Protein AF-A0AAE0ZU20-F1 (afdb_monomer_lite)

Structure (mmCIF, N/CA/C/O backbone):
data_AF-A0AAE0ZU20-F1
#
_entry.id   AF-A0AAE0ZU20-F1
#
loop_
_atom_site.group_PDB
_atom_site.id
_atom_site.type_symbol
_atom_site.label_atom_id
_atom_site.label_alt_id
_atom_site.label_comp_id
_atom_site.label_asym_id
_atom_site.label_entity_id
_atom_site.label_seq_id
_atom_site.pdbx_PDB_ins_code
_atom_site.Cartn_x
_atom_site.Cartn_y
_atom_site.Cartn_z
_atom_site.occupancy
_atom_site.B_iso_or_equiv
_atom_site.auth_seq_id
_atom_site.auth_comp_id
_atom_site.auth_asym_id
_atom_site.auth_atom_id
_atom_site.pdbx_PDB_model_num
ATOM 1 N N . MET A 1 1 ? 39.714 16.859 -11.328 1.00 44.75 1 MET A N 1
ATOM 2 C CA . MET A 1 1 ? 38.359 17.384 -11.635 1.00 44.75 1 MET A CA 1
ATOM 3 C C . MET A 1 1 ? 38.359 18.581 -12.587 1.00 44.75 1 MET A C 1
ATOM 5 O O . MET A 1 1 ? 37.629 18.527 -13.567 1.00 44.75 1 MET A O 1
ATOM 9 N N . ARG A 1 2 ? 39.184 19.621 -12.377 1.00 35.66 2 ARG A N 1
ATOM 10 C CA . ARG A 1 2 ? 39.252 20.810 -13.260 1.00 35.66 2 ARG A CA 1
ATOM 11 C C . ARG A 1 2 ? 39.649 20.482 -14.707 1.00 35.66 2 ARG A C 1
ATOM 13 O O . ARG A 1 2 ? 39.040 20.980 -15.641 1.00 35.66 2 ARG A O 1
ATOM 20 N N . THR A 1 3 ? 40.597 19.565 -14.884 1.00 38.78 3 THR A N 1
ATOM 21 C CA . THR A 1 3 ? 41.067 19.105 -16.200 1.00 38.78 3 THR A CA 1
ATOM 22 C C . THR A 1 3 ? 39.989 18.331 -16.958 1.00 38.78 3 THR A C 1
ATOM 24 O O . THR A 1 3 ? 39.837 18.515 -18.159 1.00 38.78 3 THR A O 1
ATOM 27 N N . LEU A 1 4 ? 39.187 17.520 -16.256 1.00 38.81 4 LEU A N 1
ATOM 28 C CA . LEU A 1 4 ? 38.075 16.780 -16.860 1.00 38.81 4 LEU A CA 1
ATOM 29 C C . LEU A 1 4 ? 37.004 17.764 -17.351 1.00 38.81 4 LEU A C 1
ATOM 31 O O . LEU A 1 4 ? 36.619 17.706 -18.505 1.00 38.81 4 LEU A O 1
ATOM 35 N N . TYR A 1 5 ? 36.622 18.731 -16.511 1.00 40.59 5 TYR A N 1
ATOM 36 C CA . TYR A 1 5 ? 35.650 19.780 -16.836 1.00 40.59 5 TYR A CA 1
ATOM 37 C C . TYR A 1 5 ? 36.055 20.646 -18.044 1.00 40.59 5 TYR A C 1
ATOM 39 O O . TYR A 1 5 ? 35.236 20.874 -18.932 1.00 40.59 5 TYR A O 1
ATOM 47 N N . GLU A 1 6 ? 37.317 21.081 -18.121 1.00 49.56 6 GLU A N 1
ATOM 48 C CA . GLU A 1 6 ? 37.831 21.845 -19.270 1.00 49.56 6 GLU A CA 1
ATOM 49 C C . GLU A 1 6 ? 37.851 20.996 -20.553 1.00 49.56 6 GLU A C 1
ATOM 51 O O . GLU A 1 6 ? 37.452 21.466 -21.618 1.00 49.56 6 GLU A O 1
ATOM 56 N N . THR A 1 7 ? 38.202 19.709 -20.448 1.00 52.34 7 THR A N 1
ATOM 57 C CA . THR A 1 7 ? 38.231 18.793 -21.602 1.00 52.34 7 THR A CA 1
ATOM 58 C C . THR A 1 7 ? 36.817 18.534 -22.135 1.00 52.34 7 THR A C 1
ATOM 60 O O . THR A 1 7 ? 36.588 18.594 -23.342 1.00 52.34 7 THR A O 1
ATOM 63 N N . THR A 1 8 ? 35.824 18.351 -21.255 1.00 45.78 8 THR A N 1
ATOM 64 C CA . THR A 1 8 ? 34.419 18.170 -21.660 1.00 45.78 8 THR A CA 1
ATOM 65 C C . THR A 1 8 ? 33.822 19.442 -22.267 1.00 45.78 8 THR A C 1
ATOM 67 O O . THR A 1 8 ? 32.998 19.362 -23.175 1.00 45.78 8 THR A O 1
ATOM 70 N N . LYS A 1 9 ? 34.250 20.626 -21.813 1.00 51.53 9 LYS A N 1
ATOM 71 C CA . LYS A 1 9 ? 33.778 21.925 -22.319 1.00 51.53 9 LYS A CA 1
ATOM 72 C C . LYS A 1 9 ? 34.329 22.256 -23.711 1.00 51.53 9 LYS A C 1
ATOM 74 O O . LYS A 1 9 ? 33.614 22.856 -24.512 1.00 51.53 9 LYS A O 1
ATOM 79 N N . VAL A 1 10 ? 35.560 21.837 -24.013 1.00 57.97 10 VAL A N 1
ATOM 80 C CA . VAL A 1 10 ? 36.166 21.960 -25.351 1.00 57.97 10 VAL A CA 1
ATOM 81 C C . VAL A 1 10 ? 35.547 20.958 -26.334 1.00 57.97 10 VAL A C 1
ATOM 83 O O . VAL A 1 10 ? 35.275 21.321 -27.475 1.00 57.97 10 VAL A O 1
ATOM 86 N N . LEU A 1 11 ? 35.251 19.730 -25.887 1.00 47.28 11 LEU A N 1
ATOM 87 C CA . LEU A 1 11 ? 34.682 18.672 -26.735 1.00 47.28 11 LEU A CA 1
ATOM 88 C C . LEU A 1 11 ? 33.175 18.824 -27.015 1.00 47.28 11 LEU A C 1
ATOM 90 O O . LEU A 1 11 ? 32.710 18.395 -28.067 1.00 47.28 11 LEU A O 1
ATOM 94 N N . ALA A 1 12 ? 32.399 19.424 -26.105 1.00 50.72 12 ALA A N 1
ATOM 95 C CA . ALA A 1 12 ? 30.936 19.489 -26.227 1.00 50.72 12 ALA A CA 1
ATOM 96 C C . ALA A 1 12 ? 30.404 20.664 -27.075 1.00 50.72 12 ALA A C 1
ATOM 98 O O . ALA A 1 12 ? 29.211 20.702 -27.382 1.00 50.72 12 ALA A O 1
ATOM 99 N N . GLY A 1 13 ? 31.254 21.629 -27.447 1.00 53.50 13 GLY A N 1
ATOM 100 C CA . GLY A 1 13 ? 30.816 22.875 -28.083 1.00 53.50 13 GLY A CA 1
ATOM 101 C C . GLY A 1 13 ? 29.881 23.716 -27.193 1.00 53.50 13 GLY A C 1
ATOM 102 O O . GLY A 1 13 ? 29.425 23.298 -26.128 1.00 53.50 13 GLY A O 1
ATOM 103 N N . LYS A 1 14 ? 29.580 24.957 -27.601 1.00 44.19 14 LYS A N 1
ATOM 104 C CA . LYS A 1 14 ? 28.628 25.803 -26.856 1.00 44.19 14 LYS A CA 1
ATOM 105 C C . LYS A 1 14 ? 27.222 25.190 -26.941 1.00 44.19 14 LYS A C 1
ATOM 107 O O . LYS A 1 14 ? 26.632 25.175 -28.020 1.00 44.19 14 LYS A O 1
ATOM 112 N N . ARG A 1 15 ? 26.661 24.746 -25.806 1.00 49.38 15 ARG A N 1
ATOM 113 C CA . ARG A 1 15 ? 25.230 24.412 -25.678 1.00 49.38 15 ARG A CA 1
ATOM 114 C C . ARG A 1 15 ? 24.399 25.607 -26.155 1.00 49.38 15 ARG A C 1
ATOM 116 O O . ARG A 1 15 ? 24.386 26.648 -25.503 1.00 49.38 15 ARG A O 1
ATOM 123 N N . LYS A 1 16 ? 23.687 25.453 -27.271 1.00 48.03 16 LYS A N 1
ATOM 124 C CA . LYS A 1 16 ? 22.539 26.306 -27.582 1.00 48.03 16 LYS A CA 1
ATOM 125 C C . LYS A 1 16 ? 21.344 25.747 -26.819 1.00 48.03 16 LYS A C 1
ATOM 127 O O . LYS A 1 16 ? 20.866 24.666 -27.156 1.00 48.03 16 LYS A O 1
ATOM 132 N N . ASN A 1 17 ? 20.866 26.479 -25.814 1.00 43.81 17 ASN A N 1
ATOM 133 C CA . ASN A 1 17 ? 19.494 26.305 -25.348 1.00 43.81 17 ASN A CA 1
ATOM 134 C C . ASN A 1 17 ? 18.595 26.601 -26.547 1.00 43.81 17 ASN A C 1
ATOM 136 O O . ASN A 1 17 ? 18.507 27.737 -27.001 1.00 43.81 17 ASN A O 1
ATOM 140 N N . THR A 1 18 ? 18.004 25.559 -27.116 1.00 42.53 18 THR A N 1
ATOM 141 C CA . THR A 1 18 ? 16.907 25.711 -28.065 1.00 42.53 18 THR A CA 1
ATOM 142 C C . THR A 1 18 ? 15.658 25.292 -27.320 1.00 42.53 18 THR A C 1
ATOM 144 O O . THR A 1 18 ? 15.212 24.154 -27.414 1.00 42.53 18 THR A O 1
ATOM 147 N N . GLU A 1 19 ? 15.114 26.219 -26.531 1.00 46.75 19 GLU A N 1
ATOM 148 C CA . GLU A 1 19 ? 13.679 26.198 -26.275 1.00 46.75 19 GLU A CA 1
ATOM 149 C C . GLU A 1 19 ? 13.025 26.275 -27.656 1.00 46.75 19 GLU A C 1
ATOM 151 O O . GLU A 1 19 ? 13.143 27.287 -28.349 1.00 46.75 19 GLU A O 1
ATOM 156 N N . MET A 1 20 ? 12.464 25.162 -28.138 1.00 57.53 20 MET A N 1
ATOM 157 C CA . MET A 1 20 ? 11.679 25.220 -29.364 1.00 57.53 20 MET A CA 1
ATOM 158 C C . MET A 1 20 ? 10.421 26.004 -29.025 1.00 57.53 20 MET A C 1
ATOM 160 O O . MET A 1 20 ? 9.662 25.564 -28.159 1.00 57.53 20 MET A O 1
ATOM 164 N N . PRO A 1 21 ? 10.195 27.153 -29.661 1.00 69.00 21 PRO A N 1
ATOM 165 C CA . PRO A 1 21 ? 9.108 27.992 -29.233 1.00 69.00 21 PRO A CA 1
ATOM 166 C C . PRO A 1 21 ? 7.790 27.386 -29.739 1.00 69.00 21 PRO A C 1
ATOM 168 O O . PRO A 1 21 ? 7.736 26.796 -30.823 1.00 69.00 21 PRO A O 1
ATOM 171 N N . VAL A 1 22 ? 6.752 27.449 -28.903 1.00 72.38 22 VAL A N 1
ATOM 172 C CA . VAL A 1 22 ? 5.428 26.872 -29.185 1.00 72.38 22 VAL A CA 1
ATOM 173 C C . VAL A 1 22 ? 4.866 27.529 -30.442 1.00 72.38 22 VAL A C 1
ATOM 175 O O . VAL A 1 22 ? 5.010 28.737 -30.606 1.00 72.38 22 VAL A O 1
ATOM 178 N N . LYS A 1 23 ? 4.261 26.748 -31.341 1.00 82.06 23 LYS A N 1
ATOM 179 C CA . LYS A 1 23 ? 3.757 27.242 -32.627 1.00 82.06 23 LYS A CA 1
ATOM 180 C C . LYS A 1 23 ? 2.243 27.128 -32.747 1.00 82.06 23 LYS A C 1
ATOM 182 O O . LYS A 1 23 ? 1.652 26.180 -32.221 1.00 82.06 23 LYS A O 1
ATOM 187 N N . ASP A 1 24 ? 1.639 28.066 -33.465 1.00 79.38 24 ASP A N 1
ATOM 188 C CA . ASP A 1 24 ? 0.235 27.991 -33.873 1.00 79.38 24 ASP A CA 1
ATOM 189 C C . ASP A 1 24 ? 0.008 26.865 -34.904 1.00 79.38 24 ASP A C 1
ATOM 191 O O . ASP A 1 24 ? 0.903 26.055 -35.183 1.00 79.38 24 ASP A O 1
ATOM 195 N N . ALA A 1 25 ? -1.225 26.715 -35.387 1.00 77.50 25 ALA A N 1
ATOM 196 C CA . ALA A 1 25 ? -1.562 25.671 -36.354 1.00 77.50 25 ALA A CA 1
ATOM 197 C C . ALA A 1 25 ? -0.893 25.908 -37.725 1.00 77.50 25 ALA A C 1
ATOM 199 O O . ALA A 1 25 ? -0.619 24.951 -38.449 1.00 77.50 25 ALA A O 1
ATOM 200 N N . GLU A 1 26 ? -0.551 27.158 -38.024 1.00 81.44 26 GLU A N 1
ATOM 201 C CA . GLU A 1 26 ? 0.063 27.649 -39.256 1.00 81.44 26 GLU A CA 1
ATOM 202 C C . GLU A 1 26 ? 1.604 27.625 -39.201 1.00 81.44 26 GLU A C 1
ATOM 204 O O . GLU A 1 26 ? 2.279 27.778 -40.219 1.00 81.44 26 GLU A O 1
ATOM 209 N N . GLY A 1 27 ? 2.182 27.367 -38.024 1.00 78.25 27 GLY A N 1
ATOM 210 C CA . GLY A 1 27 ? 3.616 27.202 -37.811 1.00 78.25 27 GLY A CA 1
ATOM 211 C C . GLY A 1 27 ? 4.367 28.466 -37.376 1.00 78.25 27 GLY A C 1
ATOM 212 O O . GLY A 1 27 ? 5.608 28.421 -37.314 1.00 78.25 27 GLY A O 1
ATOM 213 N N . ASN A 1 28 ? 3.660 29.548 -37.043 1.00 83.56 28 ASN A N 1
ATOM 214 C CA . ASN A 1 28 ? 4.224 30.766 -36.465 1.00 83.56 28 ASN A CA 1
ATOM 215 C C . ASN A 1 28 ? 4.445 30.606 -34.966 1.00 83.56 28 ASN A C 1
ATOM 217 O O . ASN A 1 28 ? 3.758 29.855 -34.283 1.00 83.56 28 ASN A O 1
ATOM 221 N N . THR A 1 29 ? 5.428 31.328 -34.445 1.00 84.25 29 THR A N 1
ATOM 222 C CA . THR A 1 29 ? 5.819 31.236 -33.042 1.00 84.25 29 THR A CA 1
ATOM 223 C C . THR A 1 29 ? 4.879 32.022 -32.124 1.00 84.25 29 THR A C 1
ATOM 225 O O . THR A 1 29 ? 4.668 33.216 -32.320 1.00 84.25 29 THR A O 1
ATOM 228 N N . ILE A 1 30 ? 4.398 31.370 -31.066 1.00 80.31 30 ILE A N 1
ATOM 229 C CA . ILE A 1 30 ? 3.561 31.935 -30.009 1.00 80.31 30 ILE A CA 1
ATOM 230 C C . ILE A 1 30 ? 4.427 32.290 -28.799 1.00 80.31 30 ILE A C 1
ATOM 232 O O . ILE A 1 30 ? 4.991 31.419 -28.132 1.00 80.31 30 ILE A O 1
ATOM 236 N N . PHE A 1 31 ? 4.482 33.580 -28.478 1.00 76.88 31 PHE A N 1
ATOM 237 C CA . PHE A 1 31 ? 5.283 34.103 -27.366 1.00 76.88 31 PHE A CA 1
ATOM 238 C C . PHE A 1 31 ? 4.481 34.314 -26.070 1.00 76.88 31 PHE A C 1
ATOM 240 O O . PHE A 1 31 ? 5.075 34.373 -24.999 1.00 76.88 31 PHE A O 1
ATOM 247 N N . SER A 1 32 ? 3.148 34.414 -26.147 1.00 80.81 32 SER A N 1
ATOM 248 C CA . SER A 1 32 ? 2.279 34.625 -24.977 1.00 80.81 32 SER A CA 1
ATOM 249 C C . SER A 1 32 ? 1.855 33.302 -24.341 1.00 80.81 32 SER A C 1
ATOM 251 O O . SER A 1 32 ? 1.347 32.420 -25.030 1.00 80.81 32 SER A O 1
ATOM 253 N N . GLN A 1 33 ? 1.999 33.191 -23.020 1.00 69.69 33 GLN A N 1
ATOM 254 C CA . GLN A 1 33 ? 1.619 32.005 -22.247 1.00 69.69 33 GLN A CA 1
ATOM 255 C C . GLN A 1 33 ? 0.113 31.696 -22.336 1.00 69.69 33 GLN A C 1
ATOM 257 O O . GLN A 1 33 ? -0.278 30.531 -22.375 1.00 69.69 33 GLN A O 1
ATOM 262 N N . GLU A 1 34 ? -0.727 32.727 -22.437 1.00 76.06 34 GLU A N 1
ATOM 263 C CA . GLU A 1 34 ? -2.177 32.588 -22.607 1.00 76.06 34 GLU A CA 1
ATOM 264 C C . GLU A 1 34 ? -2.516 31.961 -23.968 1.00 76.06 34 GLU A C 1
ATOM 266 O O . GLU A 1 34 ? -3.247 30.977 -24.041 1.00 76.06 34 GLU A O 1
ATOM 271 N N . LEU A 1 35 ? -1.880 32.440 -25.042 1.00 74.75 35 LEU A N 1
ATOM 272 C CA . LEU A 1 35 ? -2.045 31.877 -26.386 1.00 74.75 35 LEU A CA 1
ATOM 273 C C . LEU A 1 35 ? -1.449 30.468 -26.509 1.00 74.75 35 LEU A C 1
ATOM 275 O O . LEU A 1 35 ? -1.977 29.644 -27.251 1.00 74.75 35 LEU A O 1
ATOM 279 N N . GLN A 1 36 ? -0.376 30.160 -25.774 1.00 74.62 36 GLN A N 1
ATOM 280 C CA . GLN A 1 36 ? 0.166 28.799 -25.704 1.00 74.62 36 GLN A CA 1
ATOM 281 C C . GLN A 1 36 ? -0.822 27.837 -25.036 1.00 74.62 36 GLN A C 1
ATOM 283 O O . GLN A 1 36 ? -0.980 26.709 -25.500 1.00 74.62 36 GLN A O 1
ATOM 288 N N . MET A 1 37 ? -1.519 28.283 -23.987 1.00 67.81 37 MET A N 1
ATOM 289 C CA . MET A 1 37 ? -2.550 27.487 -23.322 1.00 67.81 37 MET A CA 1
ATOM 290 C C . MET A 1 37 ? -3.750 27.250 -24.243 1.00 67.81 37 MET A C 1
ATOM 292 O O . MET A 1 37 ? -4.180 26.109 -24.403 1.00 67.81 37 MET A O 1
ATOM 296 N N . THR A 1 38 ? -4.230 28.295 -24.922 1.00 78.50 38 THR A N 1
ATOM 297 C CA . THR A 1 38 ? -5.298 28.180 -25.927 1.00 78.50 38 THR A CA 1
ATOM 298 C C . THR A 1 38 ? -4.905 27.217 -27.045 1.00 78.50 38 THR A C 1
ATOM 300 O O . THR A 1 38 ? -5.663 26.306 -27.376 1.00 78.50 38 THR A O 1
ATOM 303 N N . ARG A 1 39 ? -3.669 27.316 -27.547 1.00 84.19 39 ARG A N 1
ATOM 304 C CA . ARG A 1 39 ? -3.140 26.407 -28.567 1.00 84.19 39 ARG A CA 1
ATOM 305 C C . ARG A 1 39 ? -3.095 24.950 -28.100 1.00 84.19 39 ARG A C 1
ATOM 307 O O . ARG A 1 39 ? -3.361 24.048 -28.900 1.00 84.19 39 ARG A O 1
ATOM 314 N N . CYS A 1 40 ? -2.749 24.712 -26.834 1.00 69.62 40 CYS A N 1
ATOM 315 C CA . CYS A 1 40 ? -2.796 23.384 -26.226 1.00 69.62 40 CYS A CA 1
ATOM 316 C C . CYS A 1 40 ? -4.228 22.842 -26.208 1.00 69.62 40 CYS A C 1
ATOM 318 O O . CYS A 1 40 ? -4.446 21.721 -26.664 1.00 69.62 40 CYS A O 1
ATOM 320 N N . VAL A 1 41 ? -5.201 23.637 -25.754 1.00 76.69 41 VAL A N 1
ATOM 321 C CA . VAL A 1 41 ? -6.620 23.244 -25.730 1.00 76.69 41 VAL A CA 1
ATOM 322 C C . VAL A 1 41 ? -7.110 22.889 -27.136 1.00 76.69 41 VAL A C 1
ATOM 324 O O . VAL A 1 41 ? -7.630 21.795 -27.337 1.00 76.69 41 VAL A O 1
ATOM 327 N N . GLU A 1 42 ? -6.848 23.734 -28.134 1.00 81.88 42 GLU A N 1
ATOM 328 C CA . GLU A 1 42 ? -7.202 23.472 -29.537 1.00 81.88 42 GLU A CA 1
ATOM 329 C C . GLU A 1 42 ? -6.542 22.200 -30.092 1.00 81.88 42 GLU A C 1
ATOM 331 O O . GLU A 1 42 ? -7.166 21.423 -30.819 1.00 81.88 42 GLU A O 1
ATOM 336 N N . HIS A 1 43 ? -5.269 21.958 -29.754 1.00 77.06 43 HIS A N 1
ATOM 337 C CA . HIS A 1 43 ? -4.559 20.750 -30.174 1.00 77.06 43 HIS A CA 1
ATOM 338 C C . HIS A 1 43 ? -5.205 19.487 -29.600 1.00 77.06 43 HIS A C 1
ATOM 340 O O . HIS A 1 43 ? -5.411 18.513 -30.328 1.00 77.06 43 HIS A O 1
ATOM 346 N N . PHE A 1 44 ? -5.544 19.508 -28.310 1.00 69.31 44 PHE A N 1
ATOM 347 C CA . PHE A 1 44 ? -6.199 18.388 -27.645 1.00 69.31 44 PHE A CA 1
ATOM 348 C C . PHE A 1 44 ? -7.626 18.181 -28.146 1.00 69.31 44 PHE A C 1
ATOM 350 O O . PHE A 1 44 ? -7.998 17.045 -28.430 1.00 69.31 44 PHE A O 1
ATOM 357 N N . GLU A 1 45 ? -8.404 19.242 -28.353 1.00 73.50 45 GLU A N 1
ATOM 358 C CA . GLU A 1 45 ? -9.734 19.110 -28.949 1.00 73.50 45 GLU A CA 1
ATOM 359 C C . GLU A 1 45 ? -9.675 18.509 -30.358 1.00 73.50 45 GLU A C 1
ATOM 361 O O . GLU A 1 45 ? -10.468 17.628 -30.681 1.00 73.50 45 GLU A O 1
ATOM 366 N N . SER A 1 46 ? -8.709 18.922 -31.183 1.00 76.94 46 SER A N 1
ATOM 367 C CA . SER A 1 46 ? -8.487 18.348 -32.515 1.00 76.94 46 SER A CA 1
ATOM 368 C C . SER A 1 46 ? -8.105 16.866 -32.462 1.00 76.94 46 SER A C 1
ATOM 370 O O . SER A 1 46 ? -8.524 16.094 -33.323 1.00 76.94 46 SER A O 1
ATOM 372 N N . LEU A 1 47 ? -7.326 16.448 -31.461 1.00 70.19 47 LEU A N 1
ATOM 373 C CA . LEU A 1 47 ? -6.965 15.045 -31.249 1.00 70.19 47 LEU A CA 1
ATOM 374 C C . LEU A 1 47 ? -8.165 14.198 -30.819 1.00 70.19 47 LEU A C 1
ATOM 376 O O . LEU A 1 47 ? -8.330 13.085 -31.314 1.00 70.19 47 LEU A O 1
ATOM 380 N N . LEU A 1 48 ? -8.987 14.731 -29.916 1.00 61.41 48 LEU A N 1
ATOM 381 C CA . LEU A 1 48 ? -10.121 14.026 -29.320 1.00 61.41 48 LEU A CA 1
ATOM 382 C C . LEU A 1 48 ? -11.355 13.994 -30.233 1.00 61.41 48 LEU A C 1
ATOM 384 O O . LEU A 1 48 ? -12.153 13.069 -30.134 1.00 61.41 48 LEU A O 1
ATOM 388 N N . LYS A 1 49 ? -11.500 14.960 -31.149 1.00 72.56 49 LYS A N 1
ATOM 389 C CA . LYS A 1 49 ? -12.611 15.046 -32.118 1.00 72.56 49 LYS A CA 1
ATOM 390 C C . LYS A 1 49 ? -12.293 14.402 -33.477 1.00 72.56 49 LYS A C 1
ATOM 392 O O . LYS A 1 49 ? -12.987 14.673 -34.457 1.00 72.56 49 LYS A O 1
ATOM 397 N N . ARG A 1 50 ? -11.242 13.579 -33.586 1.00 70.25 50 ARG A N 1
ATOM 398 C CA . ARG A 1 50 ? -10.927 12.900 -34.854 1.00 70.25 50 ARG A CA 1
ATOM 399 C C . ARG A 1 50 ? -12.055 11.938 -35.236 1.00 70.25 50 ARG A C 1
ATOM 401 O O . ARG A 1 50 ? -12.497 11.175 -34.377 1.00 70.25 50 ARG A O 1
ATOM 408 N N . PRO A 1 51 ? -12.500 11.935 -36.505 1.00 73.38 51 PRO A N 1
ATOM 409 C CA . PRO A 1 51 ? -13.446 10.933 -36.961 1.00 73.38 51 PRO A CA 1
ATOM 410 C C . PRO A 1 51 ? -12.818 9.537 -36.823 1.00 73.38 51 PRO A C 1
ATOM 412 O O . PRO A 1 51 ? -11.592 9.403 -36.936 1.00 73.38 51 PRO A O 1
ATOM 415 N N . PRO A 1 52 ? -13.633 8.500 -36.569 1.00 66.25 52 PRO A N 1
ATOM 416 C CA . PRO A 1 52 ? -13.142 7.133 -36.521 1.00 66.25 52 PRO A CA 1
ATOM 417 C C . PRO A 1 52 ? -12.422 6.785 -37.836 1.00 66.25 52 PRO A C 1
ATOM 419 O O . PRO A 1 52 ? -12.833 7.256 -38.902 1.00 66.25 52 PRO A O 1
ATOM 422 N N . PRO A 1 53 ? -11.326 6.008 -37.780 1.00 69.50 53 PRO A N 1
ATOM 423 C CA . PRO A 1 53 ? -10.592 5.619 -38.977 1.00 69.50 53 PRO A CA 1
ATOM 424 C C . PRO A 1 53 ? -11.518 4.884 -39.955 1.00 69.50 53 PRO A C 1
ATOM 426 O O . PRO A 1 53 ? -12.311 4.038 -39.549 1.00 69.50 53 PRO A O 1
ATOM 429 N N . ILE A 1 54 ? -11.416 5.240 -41.241 1.00 81.06 54 ILE A N 1
ATOM 430 C CA . ILE A 1 54 ? -12.266 4.717 -42.327 1.00 81.06 54 ILE A CA 1
ATOM 431 C C . ILE A 1 54 ? -12.092 3.200 -42.474 1.00 81.06 54 ILE A C 1
ATOM 433 O O . ILE A 1 54 ? -13.043 2.491 -42.789 1.00 81.06 54 ILE A O 1
ATOM 437 N N . GLU A 1 55 ? -10.886 2.708 -42.197 1.00 77.31 55 GLU A N 1
ATOM 438 C CA . GLU A 1 55 ? -10.568 1.287 -42.175 1.00 77.31 55 GLU A CA 1
ATOM 439 C C . GLU A 1 55 ? -10.325 0.846 -40.727 1.00 77.31 55 GLU A C 1
ATOM 441 O O . GLU A 1 55 ? -9.460 1.416 -40.046 1.00 77.31 55 GLU A O 1
ATOM 446 N N . PRO A 1 56 ? -11.084 -0.142 -40.220 1.00 62.31 56 PRO A N 1
ATOM 447 C CA . PRO A 1 56 ? -10.827 -0.694 -38.904 1.00 62.31 56 PRO A CA 1
ATOM 448 C C . PRO A 1 56 ? -9.445 -1.366 -38.887 1.00 62.31 56 PRO A C 1
ATOM 450 O O . PRO A 1 56 ? -9.039 -1.975 -39.878 1.00 62.31 56 PRO A O 1
ATOM 453 N N . PRO A 1 57 ? -8.703 -1.274 -37.773 1.00 62.62 57 PRO A N 1
ATOM 454 C CA . PRO A 1 57 ? -7.414 -1.939 -37.664 1.00 62.62 57 PRO A CA 1
ATOM 455 C C . PRO A 1 57 ? -7.581 -3.458 -37.795 1.00 62.62 57 PRO A C 1
ATOM 457 O O . PRO A 1 57 ? -8.437 -4.052 -37.139 1.00 62.62 57 PRO A O 1
ATOM 460 N N . GLU A 1 58 ? -6.717 -4.095 -38.589 1.00 71.62 58 GLU A N 1
ATOM 461 C CA . GLU A 1 58 ? -6.577 -5.555 -38.609 1.00 71.62 58 GLU A CA 1
ATOM 462 C C . GLU A 1 58 ? -5.934 -6.028 -37.297 1.00 71.62 58 GLU A C 1
ATOM 464 O O . GLU A 1 58 ? -4.717 -6.200 -37.175 1.00 71.62 58 GLU A O 1
ATOM 469 N N . ILE A 1 59 ? -6.767 -6.203 -36.274 1.00 62.22 59 ILE A N 1
ATOM 470 C CA . ILE A 1 59 ? -6.373 -6.804 -35.004 1.00 62.22 59 ILE A CA 1
ATOM 471 C C . ILE A 1 59 ? -6.427 -8.318 -35.191 1.00 62.22 59 ILE A C 1
ATOM 473 O O . ILE A 1 59 ? -7.498 -8.922 -35.210 1.00 62.22 59 ILE A O 1
ATOM 477 N N . LEU A 1 60 ? -5.258 -8.936 -35.347 1.00 64.25 60 LEU A N 1
ATOM 478 C CA . LEU A 1 60 ? -5.153 -10.390 -35.320 1.00 64.25 60 LEU A CA 1
ATOM 479 C C . LEU A 1 60 ? -5.505 -10.897 -33.910 1.00 64.25 60 LEU A C 1
ATOM 481 O O . LEU A 1 60 ? -5.060 -10.286 -32.932 1.00 64.25 60 LEU A O 1
ATOM 485 N N . PRO A 1 61 ? -6.250 -12.009 -33.783 1.00 56.81 61 PRO A N 1
ATOM 486 C CA . PRO A 1 61 ? -6.519 -12.617 -32.487 1.00 56.81 61 PRO A CA 1
ATOM 487 C C . PRO A 1 61 ? -5.204 -12.934 -31.769 1.00 56.81 61 PRO A C 1
ATOM 489 O O . PRO A 1 61 ? -4.196 -13.292 -32.395 1.00 56.81 61 PRO A O 1
ATOM 492 N N . ALA A 1 62 ? -5.204 -12.755 -30.447 1.00 51.97 62 ALA A N 1
ATOM 493 C CA . ALA A 1 62 ? -4.063 -13.096 -29.614 1.00 51.97 62 ALA A CA 1
ATOM 494 C C . ALA A 1 62 ? -3.665 -14.555 -29.888 1.00 51.97 62 ALA A C 1
ATOM 496 O O . ALA A 1 62 ? -4.512 -15.440 -29.954 1.00 51.97 62 ALA A O 1
ATOM 497 N N . ARG A 1 63 ? -2.368 -14.804 -30.112 1.00 67.38 63 ARG A N 1
ATOM 498 C CA . ARG A 1 63 ? -1.878 -16.152 -30.462 1.00 67.38 63 ARG A CA 1
ATOM 499 C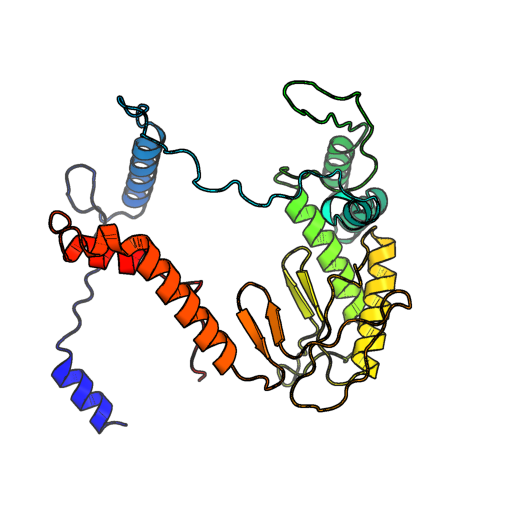 C . ARG A 1 63 ? -2.115 -17.172 -29.351 1.00 67.38 63 ARG A C 1
ATOM 501 O O . ARG A 1 63 ? -2.221 -18.351 -29.654 1.00 67.38 63 ARG A O 1
ATOM 508 N N . ASN A 1 64 ? -2.174 -16.691 -28.115 1.00 63.91 64 ASN A N 1
ATOM 509 C CA . ASN A 1 64 ? -2.516 -17.441 -26.923 1.00 63.91 64 ASN A CA 1
ATOM 510 C C . ASN A 1 64 ? -3.521 -16.594 -26.144 1.00 63.91 64 ASN A C 1
ATOM 512 O O . ASN A 1 64 ? -3.348 -15.369 -26.077 1.00 63.91 64 ASN A O 1
ATOM 516 N N . ASP A 1 65 ? -4.506 -17.236 -25.530 1.00 55.41 65 ASP A N 1
ATOM 517 C CA . ASP A 1 65 ? -5.301 -16.587 -24.499 1.00 55.41 65 ASP A CA 1
ATOM 518 C C . ASP A 1 65 ? -4.374 -16.163 -23.356 1.00 55.41 65 ASP A C 1
ATOM 520 O O . ASP A 1 65 ? -3.402 -16.849 -23.018 1.00 55.41 65 ASP A O 1
ATOM 524 N N . LEU A 1 66 ? -4.627 -14.977 -22.805 1.00 49.06 66 LEU A N 1
ATOM 525 C CA . LEU A 1 66 ? -4.002 -14.605 -21.545 1.00 49.06 66 LEU A CA 1
ATOM 526 C C . LEU A 1 66 ? -4.489 -15.620 -20.510 1.00 49.06 66 LEU A C 1
ATOM 528 O O . LEU A 1 66 ? -5.690 -15.870 -20.433 1.00 49.06 66 LEU A O 1
ATOM 532 N N . ASP A 1 67 ? -3.560 -16.196 -19.749 1.00 52.44 67 ASP A N 1
ATOM 533 C CA . ASP A 1 67 ? -3.862 -17.090 -18.629 1.00 52.44 67 ASP A CA 1
ATOM 534 C C . ASP A 1 67 ? -4.483 -16.264 -17.495 1.00 52.44 67 ASP A C 1
ATOM 536 O O . ASP A 1 67 ? -3.829 -15.841 -16.542 1.00 52.44 67 ASP A O 1
ATOM 540 N N . ILE A 1 68 ? -5.736 -15.880 -17.713 1.00 45.59 68 ILE A N 1
ATOM 541 C CA . ILE A 1 68 ? -6.562 -15.140 -16.781 1.00 45.59 68 ILE A CA 1
ATOM 542 C C . ILE A 1 68 ? -7.341 -16.204 -16.035 1.00 45.59 68 ILE A C 1
ATOM 544 O O . ILE A 1 68 ? -8.140 -16.927 -16.631 1.00 45.59 68 ILE A O 1
ATOM 548 N N . ASN A 1 69 ? -7.104 -16.290 -14.730 1.00 54.88 69 ASN A N 1
ATOM 549 C CA . ASN A 1 69 ? -7.935 -17.112 -13.875 1.00 54.88 69 ASN A CA 1
ATOM 550 C C . ASN A 1 69 ? -9.372 -16.565 -13.921 1.00 54.88 69 ASN A C 1
ATOM 552 O O . ASN A 1 69 ? -9.661 -15.505 -13.369 1.00 54.88 69 ASN A O 1
ATOM 556 N N . CYS A 1 70 ? -10.241 -17.277 -14.635 1.00 55.84 70 CYS A N 1
ATOM 557 C CA . CYS A 1 70 ? -11.667 -16.984 -14.744 1.00 55.84 70 CYS A CA 1
ATOM 558 C C . CYS A 1 70 ? -12.496 -17.797 -13.739 1.00 55.84 70 CYS A C 1
ATOM 560 O O . CYS A 1 70 ? -13.727 -17.764 -13.808 1.00 55.84 70 CYS A O 1
ATOM 562 N N . GLU A 1 71 ? -11.856 -18.551 -12.837 1.00 66.88 71 GLU A N 1
ATOM 563 C CA . GLU A 1 71 ? -12.568 -19.199 -11.742 1.00 66.88 71 GLU A CA 1
ATOM 564 C C . GLU A 1 71 ? -13.192 -18.142 -10.819 1.00 66.88 71 GLU A C 1
ATOM 566 O O . GLU A 1 71 ? -12.655 -17.037 -10.673 1.00 66.88 71 GLU A O 1
ATOM 571 N N . PRO A 1 72 ? -14.346 -18.445 -10.197 1.00 63.19 72 PRO A N 1
ATOM 572 C CA . PRO A 1 72 ? -14.937 -17.559 -9.209 1.00 63.19 72 PRO A CA 1
ATOM 573 C C . PRO A 1 72 ? -13.919 -17.227 -8.110 1.00 63.19 72 PRO A C 1
ATOM 575 O O . PRO A 1 72 ? -13.278 -18.148 -7.595 1.00 63.19 72 PRO A O 1
ATOM 578 N N . PRO A 1 73 ? -13.788 -15.948 -7.717 1.00 66.31 73 PRO A N 1
ATOM 579 C CA . PRO A 1 73 ? -12.877 -15.576 -6.651 1.00 66.31 73 PRO A CA 1
ATOM 580 C C . PRO A 1 73 ? -13.259 -16.307 -5.365 1.00 66.31 73 PRO A C 1
ATOM 582 O O . PRO A 1 73 ? -14.436 -16.431 -5.008 1.00 66.31 73 PRO A O 1
ATOM 585 N N . THR A 1 74 ? -12.248 -16.795 -4.665 1.00 75.56 74 THR A N 1
ATOM 586 C CA . THR A 1 74 ? -12.411 -17.429 -3.360 1.00 75.56 74 THR A CA 1
ATOM 587 C C . THR A 1 74 ? -12.922 -16.413 -2.334 1.00 75.56 74 THR A C 1
ATOM 589 O O . THR A 1 74 ? -12.702 -15.206 -2.454 1.00 75.56 74 THR A O 1
ATOM 592 N N . LEU A 1 75 ? -13.584 -16.889 -1.273 1.00 71.56 75 LEU A N 1
ATOM 593 C CA . LEU A 1 75 ? -13.996 -16.016 -0.163 1.00 71.56 75 LEU A CA 1
ATOM 594 C C . LEU A 1 75 ? -12.800 -15.267 0.442 1.00 71.56 75 LEU A C 1
ATOM 596 O O . LEU A 1 75 ? -12.930 -14.100 0.792 1.00 71.56 75 LEU A O 1
ATOM 600 N N . GLU A 1 76 ? -11.632 -15.907 0.504 1.00 67.75 76 GLU A N 1
ATOM 601 C CA . GLU A 1 76 ? -10.400 -15.283 0.988 1.00 67.75 76 GLU A CA 1
ATOM 602 C C . GLU A 1 76 ? -9.940 -14.139 0.068 1.00 67.75 76 GLU A C 1
ATOM 604 O O . GLU A 1 76 ? -9.509 -13.099 0.557 1.00 67.75 76 GLU A O 1
ATOM 609 N N . GLU A 1 77 ? -10.080 -14.259 -1.253 1.00 66.38 77 GLU A N 1
ATOM 610 C CA . GLU A 1 77 ? -9.757 -13.164 -2.181 1.00 66.38 77 GLU A CA 1
ATOM 611 C C . GLU A 1 77 ? -10.697 -11.968 -2.022 1.00 66.38 77 GLU A C 1
ATOM 613 O O . GLU A 1 77 ? -10.236 -10.827 -2.052 1.00 66.38 77 GLU A O 1
ATOM 618 N N . ILE A 1 78 ? -11.989 -12.219 -1.798 1.00 67.62 78 ILE A N 1
ATOM 619 C CA . ILE A 1 78 ? -12.987 -11.163 -1.581 1.00 67.62 78 ILE A CA 1
ATOM 620 C C . ILE A 1 78 ? -12.772 -10.483 -0.222 1.00 67.62 78 ILE A C 1
ATOM 622 O O . ILE A 1 78 ? -12.808 -9.259 -0.135 1.00 67.62 78 ILE A O 1
ATOM 626 N N . GLU A 1 79 ? -12.508 -11.250 0.839 1.00 65.69 79 GLU A N 1
ATOM 627 C CA . GLU A 1 79 ? -12.248 -10.703 2.179 1.00 65.69 79 GLU A CA 1
ATOM 628 C C . GLU A 1 79 ? -10.989 -9.828 2.240 1.00 65.69 79 GLU A C 1
ATOM 630 O O . GLU A 1 79 ? -10.888 -8.957 3.104 1.00 65.69 79 GLU A O 1
ATOM 635 N N . ASN A 1 80 ? -10.042 -10.047 1.328 1.00 70.12 80 ASN A N 1
ATOM 636 C CA . ASN A 1 80 ? -8.789 -9.302 1.250 1.00 70.12 80 ASN A CA 1
ATOM 637 C C . ASN A 1 80 ? -8.810 -8.179 0.194 1.00 70.12 80 ASN A C 1
ATOM 639 O O . ASN A 1 80 ? -7.776 -7.560 -0.059 1.00 70.12 80 ASN A O 1
ATOM 643 N N . ALA A 1 81 ? -9.959 -7.898 -0.429 1.00 80.88 81 ALA A N 1
ATOM 644 C CA . ALA A 1 81 ? -10.108 -6.782 -1.358 1.00 80.88 81 ALA A CA 1
ATOM 645 C C . ALA A 1 81 ? -10.222 -5.451 -0.590 1.00 80.88 81 ALA A C 1
ATOM 647 O O . ALA A 1 81 ? -11.277 -5.104 -0.061 1.00 80.88 81 ALA A O 1
ATOM 648 N N . ALA A 1 82 ? -9.127 -4.686 -0.537 1.00 80.56 82 ALA A N 1
ATOM 649 C CA . ALA A 1 82 ? -8.994 -3.529 0.353 1.00 80.56 82 ALA A CA 1
ATOM 650 C C . ALA A 1 82 ? -10.047 -2.427 0.122 1.00 80.56 82 ALA A C 1
ATOM 652 O O . ALA A 1 82 ? -10.585 -1.863 1.075 1.00 80.56 82 ALA A O 1
ATOM 653 N N . PHE A 1 83 ? -10.385 -2.123 -1.138 1.00 85.56 83 PHE A N 1
ATOM 654 C CA . PHE A 1 83 ? -11.416 -1.124 -1.447 1.00 85.56 83 PHE A CA 1
ATOM 655 C C . PHE A 1 83 ? -12.797 -1.571 -0.965 1.00 85.56 83 PHE A C 1
ATOM 657 O O . PHE A 1 83 ? -13.560 -0.752 -0.457 1.00 85.56 83 PHE A O 1
ATOM 664 N N . ASP A 1 84 ? -13.108 -2.858 -1.086 1.00 87.06 84 ASP A N 1
ATOM 665 C CA . ASP A 1 84 ? -14.423 -3.425 -0.787 1.00 87.06 84 ASP A CA 1
ATOM 666 C C . ASP A 1 84 ? -14.617 -3.719 0.713 1.00 87.06 84 ASP A C 1
ATOM 668 O O . ASP A 1 84 ? -15.747 -3.911 1.175 1.00 87.06 84 ASP A O 1
ATOM 672 N N . SER A 1 85 ? -13.534 -3.690 1.496 1.00 88.81 85 SER A N 1
ATOM 673 C CA . SER A 1 85 ? -13.537 -4.097 2.902 1.00 88.81 85 SER A CA 1
ATOM 674 C C . SER A 1 85 ? -13.658 -2.942 3.908 1.00 88.81 85 SER A C 1
ATOM 676 O O . SER A 1 85 ? -14.046 -3.188 5.049 1.00 88.81 85 SER A O 1
ATOM 678 N N . ILE A 1 86 ? -13.390 -1.687 3.511 1.00 90.12 86 ILE A N 1
ATOM 679 C CA . ILE A 1 86 ? -13.444 -0.522 4.420 1.00 90.12 86 ILE A CA 1
ATOM 680 C C . ILE A 1 86 ? -14.790 -0.429 5.151 1.00 90.12 86 ILE A C 1
ATOM 682 O O . ILE A 1 86 ? -15.859 -0.400 4.534 1.00 90.12 86 ILE A O 1
ATOM 686 N N . ASP A 1 87 ? -14.742 -0.302 6.474 1.00 90.25 87 ASP A N 1
ATOM 687 C CA . ASP A 1 87 ? -15.940 -0.107 7.282 1.00 90.25 87 ASP A CA 1
ATOM 688 C C . ASP A 1 87 ? -16.501 1.316 7.110 1.00 90.25 87 ASP A C 1
ATOM 690 O O . ASP A 1 87 ? -15.821 2.320 7.348 1.00 90.25 87 ASP A O 1
ATOM 694 N N . ARG A 1 88 ? -17.767 1.421 6.687 1.00 90.19 88 ARG A N 1
ATOM 695 C CA . ARG A 1 88 ? -18.393 2.712 6.345 1.00 90.19 88 ARG A CA 1
ATOM 696 C C . ARG A 1 88 ? -18.671 3.583 7.569 1.00 90.19 88 ARG A C 1
ATOM 698 O O . ARG A 1 88 ? -18.593 4.812 7.471 1.00 90.19 88 ARG A O 1
ATOM 705 N N . ASP A 1 89 ? -18.967 2.974 8.715 1.00 90.62 89 ASP A N 1
ATOM 706 C CA . ASP A 1 89 ? -19.201 3.701 9.964 1.00 90.62 89 ASP A CA 1
ATOM 707 C C . ASP A 1 89 ? -17.902 4.272 10.526 1.00 90.62 89 ASP A C 1
ATOM 709 O O . ASP A 1 89 ? -17.861 5.417 10.991 1.00 90.62 89 ASP A O 1
ATOM 713 N N . THR A 1 90 ? -16.819 3.511 10.440 1.00 90.44 90 THR A N 1
ATOM 714 C CA . THR A 1 90 ? -15.485 3.975 10.785 1.00 90.44 90 THR A CA 1
ATOM 715 C C . THR A 1 90 ? -15.011 5.042 9.811 1.00 90.44 90 THR A C 1
ATOM 717 O O . THR A 1 90 ? -14.609 6.108 10.270 1.00 90.44 90 THR A O 1
ATOM 720 N N . LEU A 1 91 ? -15.194 4.877 8.496 1.00 91.56 91 LEU A N 1
ATOM 721 C CA . LEU A 1 91 ? -14.901 5.931 7.518 1.00 91.56 91 LEU A CA 1
ATOM 722 C C . LEU A 1 91 ? -15.645 7.236 7.849 1.00 91.56 91 LEU A C 1
ATOM 724 O O . LEU A 1 91 ? -15.056 8.315 7.840 1.00 91.56 91 LEU A O 1
ATOM 728 N N . ARG A 1 92 ? -16.924 7.160 8.236 1.00 93.06 92 ARG A N 1
ATOM 729 C CA . ARG A 1 92 ? -17.697 8.311 8.734 1.00 93.06 92 ARG A CA 1
ATOM 730 C C . ARG A 1 92 ? -17.041 8.992 9.937 1.00 93.06 92 ARG A C 1
ATOM 732 O O . ARG A 1 92 ? -17.055 10.224 10.008 1.00 93.06 92 ARG A O 1
ATOM 739 N N . LYS A 1 93 ? -16.547 8.218 10.906 1.00 92.38 93 LYS A N 1
ATOM 740 C CA . LYS A 1 93 ? -15.862 8.745 12.098 1.00 92.38 93 LYS A CA 1
ATOM 741 C C . LYS A 1 93 ? -14.537 9.397 11.710 1.00 92.38 93 LYS A C 1
ATOM 743 O O . LYS A 1 93 ? -14.280 10.506 12.165 1.00 92.38 93 LYS A O 1
ATOM 748 N N . LEU A 1 94 ? -13.772 8.774 10.814 1.00 90.00 94 LEU A N 1
ATOM 749 C CA . LEU A 1 94 ? -12.509 9.306 10.306 1.00 90.00 94 LEU A CA 1
ATOM 750 C C . LEU A 1 94 ? -12.706 10.632 9.577 1.00 90.00 94 LEU A C 1
ATOM 752 O O . LEU A 1 94 ? -12.030 11.603 9.888 1.00 90.00 94 LEU A O 1
ATOM 756 N N . LEU A 1 95 ? -13.700 10.739 8.693 1.00 91.88 95 LEU A N 1
ATOM 757 C CA . LEU A 1 95 ? -14.000 12.007 8.019 1.00 91.88 95 LEU A CA 1
ATOM 758 C C . LEU A 1 95 ? -14.237 13.151 9.023 1.00 91.88 95 LEU A C 1
ATOM 760 O O . LEU A 1 95 ? -13.778 14.267 8.808 1.00 91.88 95 LEU A O 1
ATOM 764 N N . ARG A 1 96 ? -14.923 12.873 10.139 1.00 91.62 96 ARG A N 1
ATOM 765 C CA . ARG A 1 96 ? -15.117 13.858 11.217 1.00 91.62 96 ARG A CA 1
ATOM 766 C C . ARG A 1 96 ? -13.842 14.127 12.012 1.00 91.62 96 ARG A C 1
ATOM 768 O O . ARG A 1 96 ? -13.656 15.256 12.439 1.00 91.62 96 ARG A O 1
ATOM 775 N N . HIS A 1 97 ? -13.004 13.113 12.220 1.00 89.56 97 HIS A N 1
ATOM 776 C CA . HIS A 1 97 ? -11.705 13.249 12.881 1.00 89.56 97 HIS A CA 1
ATOM 777 C C . HIS A 1 97 ? -10.762 14.181 12.103 1.00 89.56 97 HIS A C 1
ATOM 779 O O . HIS A 1 97 ? -10.040 14.953 12.716 1.00 89.56 97 HIS A O 1
ATOM 785 N N . TYR A 1 98 ? -10.837 14.173 10.769 1.00 89.62 98 TYR A N 1
ATOM 786 C CA . TYR A 1 98 ? -10.124 15.109 9.888 1.00 89.62 98 TYR A CA 1
ATOM 787 C C . TYR A 1 98 ? -10.856 16.448 9.675 1.00 89.62 98 TYR A C 1
ATOM 789 O O . TYR A 1 98 ? -10.625 17.125 8.673 1.00 89.62 98 TYR A O 1
ATOM 797 N N . ASP A 1 99 ? -11.776 16.818 10.569 1.00 91.06 99 ASP A N 1
ATOM 798 C CA . ASP A 1 99 ? -12.515 18.088 10.541 1.00 91.06 99 ASP A CA 1
ATOM 799 C C . ASP A 1 99 ? -13.305 18.359 9.245 1.00 91.06 99 ASP A C 1
ATOM 801 O O . ASP A 1 99 ? -13.631 19.505 8.913 1.00 91.06 99 ASP A O 1
ATOM 805 N N . ILE A 1 100 ? -13.684 17.313 8.500 1.00 90.81 100 ILE A N 1
ATOM 806 C CA . ILE A 1 100 ? -14.509 17.489 7.302 1.00 90.81 100 ILE A CA 1
ATOM 807 C C . ILE A 1 100 ? -15.906 17.967 7.732 1.00 90.81 100 ILE A C 1
ATOM 809 O O . ILE A 1 100 ? -16.557 17.317 8.560 1.00 90.81 100 ILE A O 1
ATOM 813 N N . PRO A 1 101 ? -16.425 19.070 7.149 1.00 94.44 101 PRO A N 1
ATOM 814 C CA . PRO A 1 101 ? -17.696 19.653 7.558 1.00 94.44 101 PRO A CA 1
ATOM 815 C C . PRO A 1 101 ? -18.848 18.634 7.577 1.00 94.44 101 PRO A C 1
ATOM 817 O O . PRO A 1 101 ? -19.046 17.926 6.581 1.00 94.44 101 PRO A O 1
ATOM 820 N N . PRO A 1 102 ? -19.696 18.601 8.627 1.00 92.50 102 PRO A N 1
ATOM 821 C CA . PRO A 1 102 ? -20.760 17.601 8.775 1.00 92.50 102 PRO A CA 1
ATOM 822 C C . PRO A 1 102 ? -21.701 17.482 7.569 1.00 92.50 102 PRO A C 1
ATOM 824 O O . PRO A 1 102 ? -22.196 16.394 7.268 1.00 92.50 102 PRO A O 1
ATOM 827 N N . LYS A 1 103 ? -21.924 18.589 6.847 1.00 95.69 103 LYS A N 1
ATOM 828 C CA . LYS A 1 103 ? -22.714 18.618 5.609 1.00 95.69 103 LYS A CA 1
ATOM 829 C C . LYS A 1 103 ? -22.083 17.768 4.500 1.00 95.69 103 LYS A C 1
ATOM 831 O O . LYS A 1 103 ? -22.800 17.022 3.841 1.00 95.69 103 LYS A O 1
ATOM 836 N N . ILE A 1 104 ? -20.762 17.850 4.323 1.00 94.69 104 ILE A N 1
ATOM 837 C CA . ILE A 1 104 ? -20.015 17.046 3.346 1.00 94.69 104 ILE A CA 1
ATOM 838 C C . ILE A 1 104 ? -20.020 15.580 3.778 1.00 94.69 104 ILE A C 1
ATOM 840 O O . ILE A 1 104 ? -20.359 14.717 2.978 1.00 94.69 104 ILE A O 1
ATOM 844 N N . VAL A 1 105 ? -19.748 15.298 5.056 1.00 92.38 105 VAL A N 1
ATOM 845 C CA . VAL A 1 105 ? -19.774 13.926 5.591 1.00 92.38 105 VAL A CA 1
ATOM 846 C C . VAL A 1 105 ? -21.144 13.264 5.363 1.00 92.38 105 VAL A C 1
ATOM 848 O O . VAL A 1 105 ? -21.222 12.110 4.947 1.00 92.38 105 VAL A O 1
ATOM 851 N N . THR A 1 106 ? -22.232 14.008 5.584 1.00 94.50 106 THR A N 1
ATOM 852 C CA . THR A 1 106 ? -23.603 13.528 5.341 1.00 94.50 106 THR A CA 1
ATOM 853 C C . THR A 1 106 ? -23.867 13.281 3.856 1.00 94.50 106 THR A C 1
ATOM 855 O O . THR A 1 106 ? -24.505 12.292 3.509 1.00 94.50 106 THR A O 1
ATOM 858 N N . LEU A 1 107 ? -23.379 14.158 2.971 1.00 95.06 107 LEU A N 1
ATOM 859 C CA . LEU A 1 107 ? -23.500 13.964 1.526 1.00 95.06 107 LEU A CA 1
ATOM 860 C C . LEU A 1 107 ? -22.778 12.688 1.082 1.00 95.06 107 LEU A C 1
ATOM 862 O O . LEU A 1 107 ? -23.362 11.893 0.354 1.00 95.06 107 LEU A O 1
ATOM 866 N N . ILE A 1 108 ? -21.553 12.472 1.569 1.00 92.62 108 ILE A N 1
ATOM 867 C CA . ILE A 1 108 ? -20.771 11.267 1.277 1.00 92.62 108 ILE A CA 1
ATOM 868 C C . ILE A 1 108 ? -21.527 10.026 1.760 1.00 92.62 108 ILE A C 1
ATOM 870 O O . ILE A 1 108 ? -21.725 9.116 0.969 1.00 92.62 108 ILE A O 1
ATOM 874 N N . GLN A 1 109 ? -22.033 9.999 2.997 1.00 90.50 109 GLN A N 1
ATOM 875 C CA . GLN A 1 109 ? -22.845 8.874 3.500 1.00 90.50 109 GLN A CA 1
ATOM 876 C C . GLN A 1 109 ? -24.042 8.567 2.615 1.00 90.50 109 GLN A C 1
ATOM 878 O O . GLN A 1 109 ? -24.199 7.434 2.176 1.00 90.50 109 GLN A O 1
ATOM 883 N N . LYS A 1 110 ? -24.817 9.593 2.253 1.00 91.69 110 LYS A N 1
ATOM 884 C CA . LYS A 1 110 ? -25.970 9.419 1.368 1.00 91.69 110 LYS A CA 1
ATOM 885 C C . LYS A 1 110 ? -25.599 8.868 -0.005 1.00 91.69 110 LYS A C 1
ATOM 887 O O . LYS A 1 110 ? -26.437 8.243 -0.643 1.00 91.69 110 LYS A O 1
ATOM 892 N N . MET A 1 111 ? -24.370 9.090 -0.479 1.00 90.31 111 MET A N 1
ATOM 893 C CA . MET A 1 111 ? -23.901 8.455 -1.710 1.00 90.31 111 MET A CA 1
ATOM 894 C C . MET A 1 111 ? -23.701 6.948 -1.537 1.00 90.31 111 MET A C 1
ATOM 896 O O . MET A 1 111 ? -23.815 6.244 -2.531 1.00 90.31 111 MET A O 1
ATOM 900 N N . TYR A 1 112 ? -23.407 6.451 -0.334 1.00 88.81 112 TYR A N 1
ATOM 901 C CA . TYR A 1 112 ? -23.164 5.034 -0.040 1.00 88.81 112 TYR A CA 1
ATOM 902 C C . TYR A 1 112 ? -24.384 4.288 0.532 1.00 88.81 112 TYR A C 1
ATOM 904 O O . TYR A 1 112 ? -24.431 3.060 0.440 1.00 88.81 112 TYR A O 1
ATOM 912 N N . ASP A 1 113 ? -25.376 4.995 1.069 1.00 87.75 113 ASP A N 1
ATOM 913 C CA . ASP A 1 113 ? -26.598 4.405 1.630 1.00 87.75 113 ASP A CA 1
ATOM 914 C C . ASP A 1 113 ? -27.440 3.669 0.571 1.00 87.75 113 ASP A C 1
ATOM 916 O O . ASP A 1 113 ? -27.618 4.148 -0.550 1.00 87.75 113 ASP A O 1
ATOM 920 N N . GLY A 1 114 ? -27.984 2.499 0.933 1.00 85.56 114 GLY A N 1
ATOM 921 C CA . GLY A 1 114 ? -28.914 1.734 0.087 1.00 85.56 114 GLY A CA 1
ATOM 922 C C . GLY A 1 114 ? -28.322 1.274 -1.248 1.00 85.56 114 GLY A C 1
ATOM 923 O O . GLY A 1 114 ? -29.038 1.126 -2.240 1.00 85.56 114 GLY A O 1
ATOM 924 N N . THR A 1 115 ? -27.003 1.100 -1.305 1.00 87.81 115 THR A N 1
ATOM 925 C CA . THR A 1 115 ? -26.309 0.747 -2.542 1.00 87.81 115 THR A CA 1
ATOM 926 C C . THR A 1 115 ? -26.420 -0.734 -2.845 1.00 87.81 115 THR A C 1
ATOM 928 O O . THR A 1 115 ? -26.305 -1.574 -1.960 1.00 87.81 115 THR A O 1
ATOM 931 N N . SER A 1 116 ? -26.640 -1.066 -4.115 1.00 89.81 116 SER A N 1
ATOM 932 C CA . SER A 1 116 ? -26.702 -2.446 -4.589 1.00 89.81 116 SER A CA 1
ATOM 933 C C . SER A 1 116 ? -25.892 -2.621 -5.869 1.00 89.81 116 SER A C 1
ATOM 935 O O . SER A 1 116 ? -25.641 -1.658 -6.595 1.00 89.81 116 SER A O 1
ATOM 937 N N . CYS A 1 117 ? -25.451 -3.851 -6.112 1.00 87.44 117 CYS A N 1
ATOM 938 C CA . CYS A 1 117 ? -24.675 -4.248 -7.275 1.00 87.44 117 CYS A CA 1
ATOM 939 C C . CYS A 1 117 ? -25.370 -5.397 -8.012 1.00 87.44 117 CYS A C 1
ATOM 941 O O . CYS A 1 117 ? -26.115 -6.180 -7.418 1.00 87.44 117 CYS A O 1
ATOM 943 N N . LYS A 1 118 ? -25.098 -5.487 -9.314 1.00 90.62 118 LYS A N 1
ATOM 944 C CA . LYS A 1 118 ? -25.396 -6.631 -10.177 1.00 90.62 118 LYS A CA 1
ATOM 945 C C . LYS A 1 118 ? -24.160 -6.914 -11.012 1.00 90.62 118 LYS A C 1
ATOM 947 O O . LYS A 1 118 ? -23.525 -5.979 -11.495 1.00 90.62 118 LYS A O 1
ATOM 952 N N . VAL A 1 119 ? -23.848 -8.184 -11.218 1.00 88.56 119 VAL A N 1
ATOM 953 C CA . VAL A 1 119 ? -22.731 -8.594 -12.068 1.00 88.56 119 VAL A CA 1
ATOM 954 C C . VAL A 1 119 ? -23.269 -8.877 -13.467 1.00 88.56 119 VAL A C 1
ATOM 956 O O . VAL A 1 119 ? -24.273 -9.570 -13.620 1.00 88.56 119 VAL A O 1
ATOM 959 N N . LEU A 1 120 ? -22.625 -8.312 -14.489 1.00 88.88 120 LEU A N 1
ATOM 960 C CA . LEU A 1 120 ? -22.890 -8.643 -15.887 1.00 88.88 120 LEU A CA 1
ATOM 961 C C . LEU A 1 120 ? -21.905 -9.731 -16.318 1.00 88.88 120 LEU A C 1
ATOM 963 O O . LEU A 1 120 ? -20.704 -9.480 -16.382 1.00 88.88 120 LEU A O 1
ATOM 967 N N . HIS A 1 121 ? -22.413 -10.917 -16.632 1.00 85.62 121 HIS A N 1
ATOM 968 C CA . HIS A 1 121 ? -21.615 -12.045 -17.097 1.00 85.62 121 HIS A CA 1
ATOM 969 C C . HIS A 1 121 ? -22.261 -12.654 -18.344 1.00 85.62 121 HIS A C 1
ATOM 971 O O . HIS A 1 121 ? -23.452 -12.956 -18.339 1.00 85.62 121 HIS A O 1
ATOM 977 N N . GLU A 1 122 ? -21.498 -12.759 -19.437 1.00 89.94 122 GLU A N 1
ATOM 978 C CA . GLU A 1 122 ? -21.973 -13.280 -20.734 1.00 89.94 122 GLU A CA 1
ATOM 979 C C . GLU A 1 122 ? -23.282 -12.631 -21.232 1.00 89.94 122 GLU A C 1
ATOM 981 O O . GLU A 1 122 ? -24.184 -13.279 -21.761 1.00 89.94 122 GLU A O 1
ATOM 986 N N . GLY A 1 123 ? -23.423 -11.317 -21.024 1.00 89.69 123 GLY A N 1
ATOM 987 C CA . GLY A 1 123 ? -24.622 -10.569 -21.418 1.00 89.69 123 GLY A CA 1
ATOM 988 C C . GLY A 1 123 ? -25.843 -10.789 -20.516 1.00 89.69 123 GLY A C 1
ATOM 989 O O . GLY A 1 123 ? -26.904 -10.230 -20.790 1.00 89.69 123 GLY A O 1
ATOM 990 N N . ARG A 1 124 ? -25.713 -11.559 -19.429 1.00 91.06 124 ARG A N 1
ATOM 991 C CA . ARG A 1 124 ? -26.757 -11.771 -18.420 1.00 91.06 124 ARG A CA 1
ATOM 992 C C . ARG A 1 124 ? -26.408 -11.041 -17.129 1.00 91.06 124 ARG A C 1
ATOM 994 O O . ARG A 1 124 ? -25.273 -11.083 -16.664 1.00 91.06 124 ARG A O 1
ATOM 1001 N N . LEU A 1 125 ? -27.394 -10.360 -16.554 1.00 92.88 125 LEU A N 1
ATOM 1002 C CA . LEU A 1 125 ? -27.265 -9.738 -15.239 1.00 92.88 125 LEU A CA 1
ATOM 1003 C C . LEU A 1 125 ? -27.642 -10.743 -14.152 1.00 92.88 125 LEU A C 1
ATOM 1005 O O . LEU A 1 125 ? -28.637 -11.453 -14.290 1.00 92.88 125 LEU A O 1
ATOM 1009 N N . THR A 1 126 ? -26.880 -10.756 -13.064 1.00 92.88 126 THR A N 1
ATOM 1010 C CA . THR A 1 126 ? -27.259 -11.466 -11.841 1.00 92.88 126 THR A CA 1
ATOM 1011 C C . THR A 1 126 ? -28.401 -10.755 -11.115 1.00 92.88 126 THR A C 1
ATOM 1013 O O . THR A 1 126 ? -28.732 -9.592 -11.391 1.00 92.88 126 THR A O 1
ATOM 1016 N N . ASP A 1 127 ? -28.950 -11.432 -10.109 1.00 91.31 127 ASP A N 1
ATOM 1017 C CA . ASP A 1 127 ? -29.781 -10.780 -9.106 1.00 91.31 127 ASP A CA 1
ATOM 1018 C C . ASP A 1 127 ? -29.010 -9.672 -8.380 1.00 91.31 127 ASP A C 1
ATOM 1020 O O . ASP A 1 127 ? -27.775 -9.661 -8.310 1.00 91.31 127 ASP A O 1
ATOM 1024 N N . SER A 1 128 ? -29.773 -8.702 -7.877 1.00 91.06 128 SER A N 1
ATOM 1025 C CA . SER A 1 128 ? -29.227 -7.578 -7.125 1.00 91.06 128 SER A CA 1
ATOM 1026 C C . SER A 1 128 ? -28.820 -8.029 -5.733 1.00 91.06 128 SER A C 1
ATOM 1028 O O . SER A 1 128 ? -29.611 -8.664 -5.041 1.00 91.06 128 SER A O 1
ATOM 1030 N N . PHE A 1 129 ? -27.644 -7.608 -5.284 1.00 88.88 129 PHE A N 1
ATOM 1031 C CA . PHE A 1 129 ? -27.220 -7.758 -3.895 1.00 88.88 129 PHE A CA 1
ATOM 1032 C C . PHE A 1 129 ? -26.823 -6.407 -3.308 1.00 88.88 129 PHE A C 1
ATOM 1034 O O . PHE A 1 129 ? -26.394 -5.499 -4.018 1.00 88.88 129 PHE A O 1
ATOM 1041 N N . GLU A 1 130 ? -27.018 -6.251 -2.005 1.00 89.38 130 GLU A N 1
ATOM 1042 C CA . GLU A 1 130 ? -26.710 -5.017 -1.285 1.00 89.38 130 GLU A CA 1
ATOM 1043 C C . GLU A 1 130 ? -25.205 -4.905 -1.000 1.00 89.38 130 GLU A C 1
ATOM 1045 O O . GLU A 1 130 ? -24.574 -5.872 -0.574 1.00 89.38 130 GLU A O 1
ATOM 1050 N N . ILE A 1 131 ? -24.638 -3.711 -1.189 1.00 88.62 131 ILE A N 1
ATOM 1051 C CA . ILE A 1 131 ? -23.248 -3.400 -0.846 1.00 88.62 131 ILE A CA 1
ATOM 1052 C C . ILE A 1 131 ? -23.220 -2.732 0.528 1.00 88.62 131 ILE A C 1
ATOM 1054 O O . ILE A 1 131 ? -23.628 -1.576 0.677 1.00 88.62 131 ILE A O 1
ATOM 1058 N N . LYS A 1 132 ? -22.693 -3.442 1.526 1.00 87.00 132 LYS A N 1
ATOM 1059 C CA . LYS A 1 132 ? -22.681 -2.989 2.928 1.00 87.00 132 LYS A CA 1
ATOM 1060 C C . LYS A 1 132 ? -21.371 -2.328 3.350 1.00 87.00 132 LYS A C 1
ATOM 1062 O O . LYS A 1 132 ? -21.387 -1.430 4.184 1.00 87.00 132 LYS A O 1
ATOM 1067 N N . THR A 1 133 ? -20.261 -2.730 2.747 1.00 89.94 133 THR A N 1
ATOM 1068 C CA . THR A 1 133 ? -18.909 -2.273 3.088 1.00 89.94 133 THR A CA 1
ATOM 1069 C C . THR A 1 133 ? -18.247 -1.590 1.898 1.00 89.94 133 THR A C 1
ATOM 1071 O O . THR A 1 133 ? -18.826 -1.475 0.811 1.00 89.94 133 THR A O 1
ATOM 1074 N N . GLY A 1 134 ? -17.049 -1.075 2.137 1.00 90.50 134 GLY A N 1
ATOM 1075 C CA . GLY A 1 134 ? -16.146 -0.613 1.108 1.00 90.50 134 GLY A CA 1
ATOM 1076 C C . GLY A 1 134 ? -16.481 0.746 0.512 1.00 90.50 134 GLY A C 1
ATOM 1077 O O . GLY A 1 134 ? -17.557 1.334 0.701 1.00 90.50 134 GLY A O 1
ATOM 1078 N N . VAL A 1 135 ? -15.509 1.222 -0.254 1.00 91.31 135 VAL A N 1
ATOM 1079 C CA . VAL A 1 135 ? -15.589 2.365 -1.151 1.00 91.31 135 VAL A CA 1
ATOM 1080 C C . VAL A 1 135 ? -15.806 1.873 -2.588 1.00 91.31 135 VAL A C 1
ATOM 1082 O O . VAL A 1 135 ? -15.366 0.796 -2.972 1.00 91.31 135 VAL A O 1
ATOM 1085 N N . ARG A 1 136 ? -16.507 2.649 -3.419 1.00 87.94 136 ARG A N 1
ATOM 1086 C CA . ARG A 1 136 ? -16.884 2.218 -4.775 1.00 87.94 136 ARG A CA 1
ATOM 1087 C C . ARG A 1 136 ? -15.694 2.217 -5.736 1.00 87.94 136 ARG A C 1
ATOM 1089 O O . ARG A 1 136 ? -15.191 3.280 -6.104 1.00 87.94 136 ARG A O 1
ATOM 1096 N N . GLN A 1 137 ? -15.314 1.049 -6.241 1.00 83.75 137 GLN A N 1
ATOM 1097 C CA . GLN A 1 137 ? -14.351 0.967 -7.338 1.00 83.75 137 GLN A CA 1
ATOM 1098 C C . GLN A 1 137 ? -14.847 1.761 -8.567 1.00 83.75 137 GLN A C 1
ATOM 1100 O O . GLN A 1 137 ? -16.029 1.739 -8.912 1.00 83.75 137 GLN A O 1
ATOM 1105 N N . GLY A 1 138 ? -13.951 2.533 -9.189 1.00 84.88 138 GLY A N 1
ATOM 1106 C CA . GLY A 1 138 ? -14.268 3.419 -10.320 1.00 84.88 138 GLY A CA 1
ATOM 1107 C C . GLY A 1 138 ? -14.880 4.781 -9.954 1.00 84.88 138 GLY A C 1
ATOM 1108 O O . GLY A 1 138 ? -15.034 5.631 -10.830 1.00 84.88 138 GLY A O 1
ATOM 1109 N N . CYS A 1 139 ? -15.199 5.047 -8.682 1.00 88.69 139 CYS A N 1
ATOM 1110 C CA . CYS A 1 139 ? -15.639 6.374 -8.244 1.00 88.69 139 CYS A CA 1
ATOM 1111 C C . CYS A 1 139 ? -14.439 7.299 -7.985 1.00 88.69 139 CYS A C 1
ATOM 1113 O O . CYS A 1 139 ? -13.516 6.929 -7.268 1.00 88.69 139 CYS A O 1
ATOM 1115 N N . LEU A 1 140 ? -14.486 8.541 -8.483 1.00 90.56 140 LEU A N 1
ATOM 1116 C CA . LEU A 1 140 ? -13.412 9.536 -8.304 1.00 90.56 140 LEU A CA 1
ATOM 1117 C C . LEU A 1 140 ? -13.107 9.862 -6.833 1.00 90.56 140 LEU A C 1
ATOM 1119 O O . LEU A 1 140 ? -11.979 10.213 -6.501 1.00 90.56 140 LEU A O 1
ATOM 1123 N N . LEU A 1 141 ? -14.106 9.757 -5.954 1.00 91.38 141 LEU A N 1
ATOM 1124 C CA . LEU A 1 141 ? -13.951 10.057 -4.531 1.00 91.38 141 LEU A CA 1
ATOM 1125 C C . LEU A 1 141 ? -13.353 8.879 -3.746 1.00 91.38 141 LEU A C 1
ATOM 1127 O O . LEU A 1 141 ? -12.736 9.080 -2.703 1.00 91.38 141 LEU A O 1
ATOM 1131 N N . SER A 1 142 ? -13.528 7.649 -4.225 1.00 92.62 142 SER A N 1
ATOM 1132 C CA . SER A 1 142 ? -13.157 6.442 -3.484 1.00 92.62 142 SER A CA 1
ATOM 1133 C C . SER A 1 142 ? -11.659 6.306 -3.204 1.00 92.62 142 SER A C 1
ATOM 1135 O O . SER A 1 142 ? -11.342 5.998 -2.057 1.00 92.62 142 SER A O 1
ATOM 1137 N N . PRO A 1 143 ? -10.737 6.617 -4.139 1.00 91.69 143 PRO A N 1
ATOM 1138 C CA . PRO A 1 143 ? -9.307 6.643 -3.836 1.00 91.69 143 PRO A CA 1
ATOM 1139 C C . PRO A 1 143 ? -8.956 7.593 -2.686 1.00 91.69 143 PRO A C 1
ATOM 1141 O O . PRO A 1 143 ? -8.178 7.237 -1.811 1.00 91.69 143 PRO A O 1
ATOM 1144 N N . PHE A 1 144 ? -9.569 8.779 -2.639 1.00 91.31 144 PHE A N 1
ATOM 1145 C CA . PHE A 1 144 ? -9.325 9.745 -1.565 1.00 91.31 144 PHE A CA 1
ATOM 1146 C C . PHE A 1 144 ? -9.835 9.242 -0.208 1.00 91.31 144 PHE A C 1
ATOM 1148 O O . PHE A 1 144 ? -9.135 9.346 0.795 1.00 91.31 144 PHE A O 1
ATOM 1155 N N . LEU A 1 145 ? -11.037 8.657 -0.176 1.00 92.88 145 LEU A N 1
ATOM 1156 C CA . LEU A 1 145 ? -11.606 8.070 1.042 1.00 92.88 145 LEU A CA 1
ATOM 1157 C C . LEU A 1 145 ? -10.767 6.902 1.566 1.00 92.88 145 LEU A C 1
ATOM 1159 O O . LEU A 1 145 ? -10.585 6.776 2.773 1.00 92.88 145 LEU A O 1
ATOM 1163 N N . PHE A 1 146 ? -10.254 6.074 0.659 1.00 92.25 146 PHE A N 1
ATOM 1164 C CA . PHE A 1 146 ? -9.369 4.968 0.996 1.00 92.25 146 PHE A CA 1
ATOM 1165 C C . PHE A 1 146 ? -8.049 5.473 1.590 1.00 92.25 146 PHE A C 1
ATOM 1167 O O . PHE A 1 146 ? -7.668 5.056 2.680 1.00 92.25 146 PHE A O 1
ATOM 1174 N N . ILE A 1 147 ? -7.403 6.443 0.932 1.00 90.56 147 ILE A N 1
ATOM 1175 C CA . ILE A 1 147 ? -6.152 7.046 1.415 1.00 90.56 147 ILE A CA 1
ATOM 1176 C C . ILE A 1 147 ? -6.337 7.689 2.792 1.00 90.56 147 ILE A C 1
ATOM 1178 O O . ILE A 1 147 ? -5.456 7.555 3.628 1.00 90.56 147 ILE A O 1
ATOM 1182 N N . LEU A 1 148 ? -7.472 8.340 3.072 1.00 91.12 148 LEU A N 1
ATOM 1183 C CA . LEU A 1 148 ? -7.746 8.884 4.409 1.00 91.12 148 LEU A CA 1
ATOM 1184 C C . LEU A 1 148 ? -7.794 7.801 5.495 1.00 91.12 148 LEU A C 1
ATOM 1186 O O . LEU A 1 148 ? -7.346 8.036 6.615 1.00 91.12 148 LEU A O 1
ATOM 1190 N N . ALA A 1 149 ? -8.349 6.630 5.181 1.00 91.31 149 ALA A N 1
ATOM 1191 C CA . ALA A 1 149 ? -8.398 5.519 6.123 1.00 91.31 149 ALA A CA 1
ATOM 1192 C C . ALA A 1 149 ? -7.001 4.939 6.391 1.00 91.31 149 ALA A C 1
ATOM 1194 O O . ALA A 1 149 ? -6.656 4.688 7.547 1.00 91.31 149 ALA A O 1
ATOM 1195 N N . VAL A 1 150 ? -6.191 4.784 5.339 1.00 90.50 150 VAL A N 1
ATOM 1196 C CA . VAL A 1 150 ? -4.800 4.318 5.448 1.00 90.50 150 VAL A CA 1
ATOM 1197 C C . VAL A 1 150 ? -3.919 5.351 6.161 1.00 90.50 150 VAL A C 1
ATOM 1199 O O . VAL A 1 150 ? -3.184 4.983 7.068 1.00 90.50 150 VAL A O 1
ATOM 1202 N N . ASP A 1 151 ? -4.041 6.645 5.852 1.00 89.75 151 ASP A N 1
ATOM 1203 C CA . ASP A 1 151 ? -3.296 7.720 6.529 1.00 89.75 151 ASP A CA 1
ATOM 1204 C C . ASP A 1 151 ? -3.552 7.716 8.042 1.00 89.75 151 ASP A C 1
ATOM 1206 O O . ASP A 1 151 ? -2.611 7.824 8.830 1.00 89.75 151 ASP A O 1
ATOM 1210 N N . TRP A 1 152 ? -4.809 7.534 8.461 1.00 90.94 152 TRP A N 1
ATOM 1211 C CA . TRP A 1 152 ? -5.141 7.399 9.878 1.00 90.94 152 TRP A CA 1
ATOM 1212 C C . TRP A 1 152 ? -4.503 6.151 10.495 1.00 90.94 152 TRP A C 1
ATOM 1214 O O . TRP A 1 152 ? -3.864 6.252 11.542 1.00 90.94 152 TRP A O 1
ATOM 1224 N N . LEU A 1 153 ? -4.638 4.992 9.837 1.00 90.62 153 LEU A N 1
ATOM 1225 C CA . LEU A 1 153 ? -4.058 3.724 10.292 1.00 90.62 153 LEU A CA 1
ATOM 1226 C C . LEU A 1 153 ? -2.551 3.869 10.532 1.00 90.62 153 LEU A C 1
ATOM 1228 O O . LEU A 1 153 ? -2.038 3.470 11.579 1.00 90.62 153 LEU A O 1
ATOM 1232 N N . MET A 1 154 ? -1.853 4.468 9.572 1.00 89.25 154 MET A N 1
ATOM 1233 C CA . MET A 1 154 ? -0.403 4.582 9.599 1.00 89.25 154 MET A CA 1
ATOM 1234 C C . MET A 1 154 ? 0.060 5.580 10.657 1.00 89.25 154 MET A C 1
ATOM 1236 O O . MET A 1 154 ? 0.940 5.244 11.451 1.00 89.25 154 MET A O 1
ATOM 1240 N N . LYS A 1 155 ? -0.602 6.737 10.789 1.00 86.44 155 LYS A N 1
ATOM 1241 C CA . LYS A 1 155 ? -0.338 7.697 11.878 1.00 86.44 155 LYS A CA 1
ATOM 1242 C C . LYS A 1 155 ? -0.562 7.094 13.260 1.00 86.44 155 LYS A C 1
ATOM 1244 O O . LYS A 1 155 ? 0.274 7.267 14.148 1.00 86.44 155 LYS A O 1
ATOM 1249 N N . GLU A 1 156 ? -1.659 6.371 13.448 1.00 88.06 156 GLU A N 1
ATOM 1250 C CA . GLU A 1 156 ? -1.973 5.757 14.737 1.00 88.06 156 GLU A CA 1
ATOM 1251 C C . GLU A 1 156 ? -0.970 4.639 15.071 1.00 88.06 156 GLU A C 1
ATOM 1253 O O . GLU A 1 156 ? -0.521 4.523 16.209 1.00 88.06 156 GLU A O 1
ATOM 1258 N N . SER A 1 157 ? -0.533 3.868 14.068 1.00 86.31 157 SER A N 1
ATOM 1259 C CA . SER A 1 157 ? 0.422 2.770 14.263 1.00 86.31 157 SER A CA 1
ATOM 1260 C C . SER A 1 157 ? 1.873 3.213 14.518 1.00 86.31 157 SER A C 1
ATOM 1262 O O . SER A 1 157 ? 2.627 2.470 15.152 1.00 86.31 157 SER A O 1
ATOM 1264 N N . THR A 1 158 ? 2.272 4.408 14.061 1.00 81.56 158 THR A N 1
ATOM 1265 C CA . THR A 1 158 ? 3.671 4.889 14.112 1.00 81.56 158 THR A CA 1
ATOM 1266 C C . THR A 1 158 ? 3.916 6.014 15.124 1.00 81.56 158 THR A C 1
ATOM 1268 O O . THR A 1 158 ? 5.038 6.177 15.599 1.00 81.56 158 THR A O 1
ATOM 1271 N N . SER A 1 159 ? 2.886 6.758 15.543 1.00 73.62 159 SER A N 1
ATOM 1272 C CA . SER A 1 159 ? 3.036 7.954 16.396 1.00 73.62 159 SER A CA 1
ATOM 1273 C C . SER A 1 159 ? 3.666 7.716 17.780 1.00 73.62 159 SER A C 1
ATOM 1275 O O . SER A 1 159 ? 4.261 8.634 18.350 1.00 73.62 159 SER A O 1
ATOM 1277 N N . GLY A 1 160 ? 3.556 6.505 18.337 1.00 68.56 160 GLY A N 1
ATOM 1278 C CA . GLY A 1 160 ? 3.971 6.198 19.712 1.00 68.56 160 GLY A CA 1
ATOM 1279 C C . GLY A 1 160 ? 5.339 5.529 19.877 1.00 68.56 160 GLY A C 1
ATOM 1280 O O . GLY A 1 160 ? 5.818 5.413 21.004 1.00 68.56 160 GLY A O 1
ATOM 1281 N N . SER A 1 161 ? 5.977 5.066 18.797 1.00 70.50 161 SER A N 1
ATOM 1282 C CA . SER A 1 161 ? 7.161 4.197 18.883 1.00 70.50 161 SER A CA 1
ATOM 1283 C C . SER A 1 161 ? 8.273 4.651 17.947 1.00 70.50 161 SER A C 1
ATOM 1285 O O . SER A 1 161 ? 8.086 4.709 16.742 1.00 70.50 161 SER A O 1
ATOM 1287 N N . ARG A 1 162 ? 9.478 4.900 18.480 1.00 74.12 162 ARG A N 1
ATOM 1288 C CA . ARG A 1 162 ? 10.682 5.164 17.665 1.00 74.12 162 ARG A CA 1
ATOM 1289 C C . ARG A 1 162 ? 11.290 3.871 17.113 1.00 74.12 162 ARG A C 1
ATOM 1291 O O . ARG A 1 162 ? 12.411 3.501 17.467 1.00 74.12 162 ARG A O 1
ATOM 1298 N N . ASN A 1 163 ? 10.510 3.140 16.325 1.00 85.19 163 ASN A N 1
ATOM 1299 C CA . ASN A 1 163 ? 10.851 1.816 15.800 1.00 85.19 163 ASN A CA 1
ATOM 1300 C C . ASN A 1 163 ? 11.041 1.792 14.269 1.00 85.19 163 ASN A C 1
ATOM 1302 O O . ASN A 1 163 ? 11.163 0.710 13.688 1.00 85.19 163 ASN A O 1
ATOM 1306 N N . GLY A 1 164 ? 11.092 2.961 13.626 1.00 86.06 164 GLY A N 1
ATOM 1307 C CA . GLY A 1 164 ? 11.491 3.149 12.231 1.00 86.06 164 GLY A CA 1
ATOM 1308 C C . GLY A 1 164 ? 13.004 3.224 12.025 1.00 86.06 164 GLY A C 1
ATOM 1309 O O . GLY A 1 164 ? 13.792 3.299 12.971 1.00 86.06 164 GLY A O 1
ATOM 1310 N N . ILE A 1 165 ? 13.425 3.226 10.760 1.00 85.81 165 ILE A N 1
ATOM 1311 C CA . ILE A 1 165 ? 14.826 3.397 10.362 1.00 85.81 165 ILE A CA 1
ATOM 1312 C C . ILE A 1 165 ? 15.218 4.869 10.511 1.00 85.81 165 ILE A C 1
ATOM 1314 O O . ILE A 1 165 ? 14.504 5.755 10.058 1.00 85.81 165 ILE A O 1
ATOM 1318 N N . GLN A 1 166 ? 16.369 5.166 11.117 1.00 85.44 166 GLN A N 1
ATOM 1319 C CA . GLN A 1 166 ? 16.818 6.552 11.267 1.00 85.44 166 GLN A CA 1
ATOM 1320 C C . GLN A 1 166 ? 17.115 7.160 9.888 1.00 85.44 166 GLN A C 1
ATOM 1322 O O . GLN A 1 166 ? 17.990 6.667 9.180 1.00 85.44 166 GLN A O 1
ATOM 1327 N N . TRP A 1 167 ? 16.403 8.230 9.523 1.00 82.62 167 TRP A N 1
ATOM 1328 C CA . TRP A 1 167 ? 16.554 8.890 8.222 1.00 82.62 167 TRP A CA 1
ATOM 1329 C C . TRP A 1 167 ? 17.435 10.139 8.314 1.00 82.62 167 TRP A C 1
ATOM 1331 O O . TRP A 1 167 ? 18.380 10.306 7.548 1.00 82.62 167 TRP A O 1
ATOM 1341 N N . THR A 1 168 ? 17.167 11.006 9.294 1.00 84.06 168 THR A N 1
ATOM 1342 C CA . THR A 1 168 ? 18.005 12.176 9.625 1.00 84.06 168 THR A CA 1
ATOM 1343 C C . THR A 1 168 ? 18.313 12.193 11.116 1.00 84.06 168 THR A C 1
ATOM 1345 O O . THR A 1 168 ? 17.921 11.279 11.822 1.00 84.06 168 THR A O 1
ATOM 1348 N N . LEU A 1 169 ? 18.967 13.228 11.653 1.00 79.19 169 LEU A N 1
ATOM 1349 C CA . LEU A 1 169 ? 19.148 13.368 13.108 1.00 79.19 169 LEU A CA 1
ATOM 1350 C C . LEU A 1 169 ? 17.820 13.450 13.885 1.00 79.19 169 LEU A C 1
ATOM 1352 O O . LEU A 1 169 ? 17.782 13.099 15.061 1.00 79.19 169 LEU A O 1
ATOM 1356 N N . TRP A 1 170 ? 16.739 13.890 13.235 1.00 81.12 170 TRP A N 1
ATOM 1357 C CA . TRP A 1 170 ? 15.469 14.210 13.895 1.00 81.12 170 TRP A CA 1
ATOM 1358 C C . TRP A 1 170 ? 14.280 13.405 13.369 1.00 81.12 170 TRP A C 1
ATOM 1360 O O . TRP A 1 170 ? 13.203 13.478 13.953 1.00 81.12 170 TRP A O 1
ATOM 1370 N N . THR A 1 171 ? 14.457 12.646 12.285 1.00 83.50 171 THR A N 1
ATOM 1371 C CA . THR A 1 171 ? 13.371 11.912 11.626 1.00 83.50 171 THR A CA 1
ATOM 1372 C C . THR A 1 171 ? 13.709 10.443 11.440 1.00 83.50 171 THR A C 1
ATOM 1374 O O . THR A 1 171 ? 14.866 10.068 11.214 1.00 83.50 171 THR A O 1
ATOM 1377 N N . GLN A 1 172 ? 12.669 9.621 11.496 1.00 86.38 172 GLN A N 1
ATOM 1378 C CA . GLN A 1 172 ? 12.707 8.206 11.170 1.00 86.38 172 GLN A CA 1
ATOM 1379 C C . GLN A 1 172 ? 11.824 7.956 9.946 1.00 86.38 172 GLN A C 1
ATOM 1381 O O . GLN A 1 172 ? 10.933 8.746 9.642 1.00 86.38 172 GLN A O 1
ATOM 1386 N N . LEU A 1 173 ? 12.152 6.904 9.209 1.00 86.62 173 LEU A N 1
ATOM 1387 C CA . LEU A 1 173 ? 11.338 6.326 8.159 1.00 86.62 173 LEU A CA 1
ATOM 1388 C C . LEU A 1 173 ? 10.654 5.109 8.769 1.00 86.62 173 LEU A C 1
ATOM 1390 O O . LEU A 1 173 ? 11.342 4.161 9.150 1.00 86.62 173 LEU A O 1
ATOM 1394 N N . ASP A 1 174 ? 9.336 5.152 8.899 1.00 86.00 174 ASP A N 1
ATOM 1395 C CA . ASP A 1 174 ? 8.563 4.088 9.539 1.00 86.00 174 ASP A CA 1
ATOM 1396 C C . ASP A 1 174 ? 7.925 3.121 8.547 1.00 86.00 174 ASP A C 1
ATOM 1398 O O . ASP A 1 174 ? 7.799 1.927 8.850 1.00 86.00 174 ASP A O 1
ATOM 1402 N N . ASP A 1 175 ? 7.594 3.635 7.370 1.00 87.88 175 ASP A N 1
ATOM 1403 C CA . ASP A 1 175 ? 6.839 2.958 6.335 1.00 87.88 175 ASP A CA 1
ATOM 1404 C C . ASP A 1 175 ? 7.081 3.601 4.959 1.00 87.88 175 ASP A C 1
ATOM 1406 O O . ASP A 1 175 ? 7.680 4.674 4.825 1.00 87.88 175 ASP A O 1
ATOM 1410 N N . LEU A 1 176 ? 6.653 2.886 3.924 1.00 86.38 176 LEU A N 1
ATOM 1411 C CA . LEU A 1 176 ? 6.515 3.367 2.561 1.00 86.38 176 LEU A CA 1
ATOM 1412 C C . LEU A 1 176 ? 5.137 2.925 2.078 1.00 86.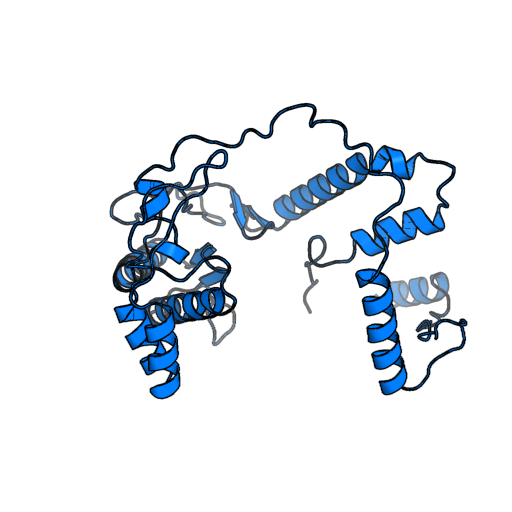38 176 LEU A C 1
ATOM 1414 O O . LEU A 1 176 ? 4.938 1.730 1.864 1.00 86.38 176 LEU A O 1
ATOM 1418 N N . ASP A 1 177 ? 4.232 3.871 1.855 1.00 84.75 177 ASP A N 1
ATOM 1419 C CA . ASP A 1 177 ? 2.848 3.573 1.483 1.00 84.75 177 ASP A CA 1
ATOM 1420 C C . ASP A 1 177 ? 2.534 3.928 0.030 1.00 84.75 177 ASP A C 1
ATOM 1422 O O . ASP A 1 177 ? 2.822 5.032 -0.446 1.00 84.75 177 ASP A O 1
ATOM 1426 N N . PHE A 1 178 ? 1.873 3.005 -0.668 1.00 82.44 178 PHE A N 1
ATOM 1427 C CA . PHE A 1 178 ? 1.263 3.254 -1.965 1.00 82.44 178 PHE A CA 1
ATOM 1428 C C . PHE A 1 178 ? -0.058 2.490 -2.109 1.00 82.44 178 PHE A C 1
ATOM 1430 O O . PHE A 1 178 ? -0.081 1.308 -2.436 1.00 82.44 178 PHE A O 1
ATOM 1437 N N . ALA A 1 179 ? -1.174 3.201 -1.925 1.00 80.38 179 ALA A N 1
ATOM 1438 C CA . ALA A 1 179 ? -2.511 2.608 -1.906 1.00 80.38 179 ALA A CA 1
ATOM 1439 C C . ALA A 1 179 ? -2.603 1.447 -0.893 1.00 80.38 179 ALA A C 1
ATOM 1441 O O . ALA A 1 179 ? -2.513 1.704 0.303 1.00 80.38 179 ALA A O 1
ATOM 1442 N N . ASP A 1 180 ? -2.846 0.219 -1.348 1.00 80.56 180 ASP A N 1
ATOM 1443 C CA . ASP A 1 180 ? -2.922 -0.999 -0.534 1.00 80.56 180 ASP A CA 1
ATOM 1444 C C . ASP A 1 180 ? -1.564 -1.696 -0.333 1.00 80.56 180 ASP A C 1
ATOM 1446 O O . ASP A 1 180 ? -1.433 -2.539 0.557 1.00 80.56 180 ASP A O 1
ATOM 1450 N N . ASP A 1 181 ? -0.543 -1.315 -1.104 1.00 84.12 181 ASP A N 1
ATOM 1451 C CA . ASP A 1 181 ? 0.827 -1.786 -0.931 1.00 84.12 181 ASP A CA 1
ATOM 1452 C C . ASP A 1 181 ? 1.556 -0.912 0.106 1.00 84.12 181 ASP A C 1
ATOM 1454 O O . ASP A 1 181 ? 2.026 0.187 -0.195 1.00 84.12 181 ASP A O 1
ATOM 1458 N N . THR A 1 182 ? 1.690 -1.423 1.331 1.00 88.44 182 THR A N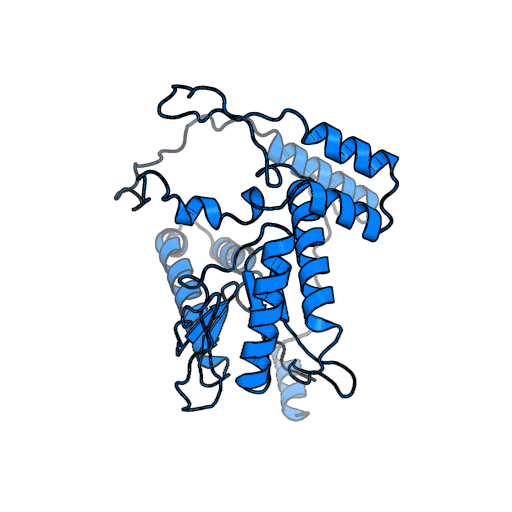 1
ATOM 1459 C CA . THR A 1 182 ? 2.474 -0.801 2.414 1.00 88.44 182 THR A CA 1
ATOM 1460 C C . THR A 1 182 ? 3.712 -1.635 2.730 1.00 88.44 182 THR A C 1
ATOM 1462 O O . THR A 1 182 ? 3.628 -2.847 2.948 1.00 88.44 182 THR A O 1
ATOM 1465 N N . ALA A 1 183 ? 4.872 -0.983 2.822 1.00 91.00 183 ALA A N 1
ATOM 1466 C CA . ALA A 1 183 ? 6.108 -1.590 3.304 1.00 91.00 183 ALA A CA 1
ATOM 1467 C C . ALA A 1 183 ? 6.514 -0.988 4.654 1.00 91.00 183 ALA A C 1
ATOM 1469 O O . ALA A 1 183 ? 6.944 0.158 4.731 1.00 91.00 183 ALA A O 1
ATOM 1470 N N . LEU A 1 184 ? 6.421 -1.785 5.719 1.00 92.25 184 LEU A N 1
ATOM 1471 C CA . LEU A 1 184 ? 6.885 -1.405 7.054 1.00 92.25 184 LEU A CA 1
ATOM 1472 C C . LEU A 1 184 ? 8.400 -1.590 7.165 1.00 92.25 184 LEU A C 1
ATOM 1474 O O . LEU A 1 184 ? 8.953 -2.572 6.663 1.00 92.25 184 LEU A O 1
ATOM 1478 N N . VAL A 1 185 ? 9.076 -0.674 7.860 1.00 91.69 185 VAL A N 1
ATOM 1479 C CA . VAL A 1 185 ? 10.527 -0.746 8.081 1.00 91.69 185 VAL A CA 1
ATOM 1480 C C . VAL A 1 185 ? 10.891 -0.592 9.561 1.00 91.69 185 VAL A C 1
ATOM 1482 O O . VAL A 1 185 ? 10.324 0.229 10.283 1.00 91.69 185 VAL A O 1
ATOM 1485 N N . SER A 1 186 ? 11.865 -1.382 10.020 1.00 91.75 186 SER A N 1
ATOM 1486 C CA . SER A 1 186 ? 12.362 -1.372 11.403 1.00 91.75 186 SER A CA 1
ATOM 1487 C C . SER A 1 186 ? 13.819 -1.828 11.481 1.00 91.75 186 SER A C 1
ATOM 1489 O O . SER A 1 186 ? 14.297 -2.548 10.607 1.00 91.75 186 SER A O 1
ATOM 1491 N N . HIS A 1 187 ? 14.525 -1.433 12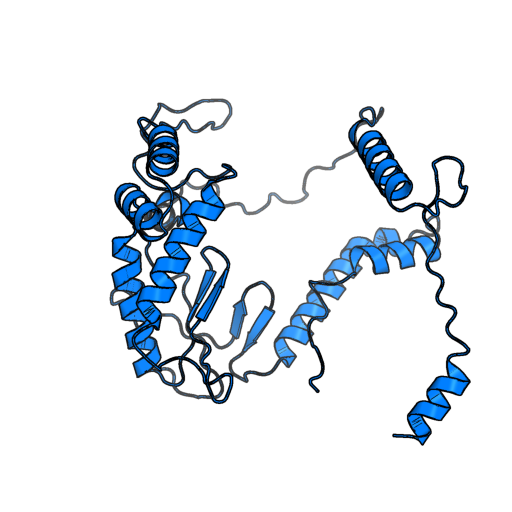.548 1.00 89.12 187 HIS A N 1
ATOM 1492 C CA . HIS A 1 187 ? 15.943 -1.778 12.757 1.00 89.12 187 HIS A CA 1
ATOM 1493 C C . HIS A 1 187 ? 16.175 -3.211 13.232 1.00 89.12 187 HIS A C 1
ATOM 1495 O O . HIS A 1 187 ? 17.262 -3.753 13.046 1.00 89.12 187 HIS A O 1
ATOM 1501 N N . ASN A 1 188 ? 15.195 -3.813 13.904 1.00 89.31 188 ASN A N 1
ATOM 1502 C CA . ASN A 1 188 ? 15.315 -5.166 14.429 1.00 89.31 188 ASN A CA 1
ATOM 1503 C C . ASN A 1 188 ? 13.989 -5.924 14.362 1.00 89.31 188 ASN A C 1
ATOM 1505 O O . ASN A 1 188 ? 12.918 -5.349 14.166 1.00 89.31 188 ASN A O 1
ATOM 1509 N N . LEU A 1 189 ? 14.093 -7.238 14.547 1.00 92.00 189 LEU A N 1
ATOM 1510 C CA . LEU A 1 189 ? 12.983 -8.166 14.396 1.00 92.00 189 LEU A CA 1
ATOM 1511 C C . LEU A 1 189 ? 11.855 -7.936 15.410 1.00 92.00 189 LEU A C 1
ATOM 1513 O O . LEU A 1 189 ? 10.689 -8.003 15.035 1.00 92.00 189 LEU A O 1
ATOM 1517 N N . SER A 1 190 ? 12.191 -7.635 16.669 1.00 92.06 190 SER A N 1
ATOM 1518 C CA . SER A 1 190 ? 11.191 -7.381 17.716 1.00 92.06 190 SER A CA 1
ATOM 1519 C C . SER A 1 190 ? 10.359 -6.149 17.375 1.00 92.06 190 SER A C 1
ATOM 1521 O O . SER A 1 190 ? 9.138 -6.212 17.359 1.00 92.06 190 SER A O 1
ATOM 1523 N N . GLN A 1 191 ? 11.027 -5.057 17.001 1.00 92.31 191 GLN A N 1
ATOM 1524 C CA . GLN A 1 191 ? 10.375 -3.825 16.562 1.00 92.31 191 GLN A CA 1
ATOM 1525 C C . GLN A 1 191 ? 9.479 -4.044 15.342 1.00 92.31 191 GLN A C 1
ATOM 1527 O O . GLN A 1 191 ? 8.377 -3.502 15.293 1.00 92.31 191 GLN A O 1
ATOM 1532 N N . MET A 1 192 ? 9.937 -4.856 14.384 1.00 93.00 192 ME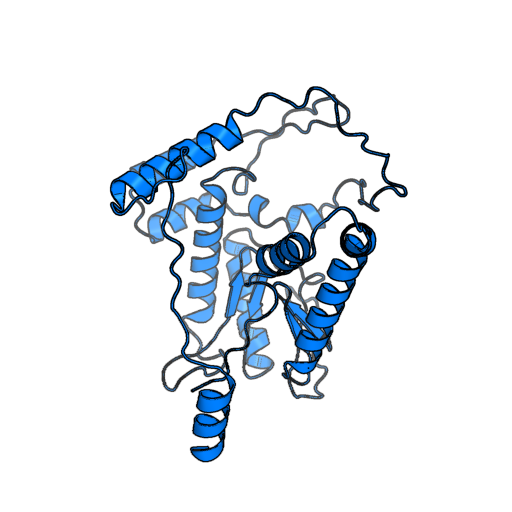T A N 1
ATOM 1533 C CA . MET A 1 192 ? 9.150 -5.217 13.208 1.00 93.00 192 MET A CA 1
ATOM 1534 C C . MET A 1 192 ? 7.896 -6.015 13.594 1.00 93.00 192 MET A C 1
ATOM 1536 O O . MET A 1 192 ? 6.812 -5.734 13.081 1.00 93.00 192 MET A O 1
ATOM 1540 N N . GLN A 1 193 ? 8.019 -6.988 14.507 1.00 94.75 193 GLN A N 1
ATOM 1541 C CA . GLN A 1 193 ? 6.885 -7.771 15.007 1.00 94.75 193 GLN A CA 1
ATOM 1542 C C . GLN A 1 193 ? 5.879 -6.882 15.743 1.00 94.75 193 GLN A C 1
ATOM 1544 O O . GLN A 1 193 ? 4.684 -6.979 15.466 1.00 94.75 193 GLN A O 1
ATOM 1549 N N . ASP A 1 194 ? 6.339 -6.001 16.633 1.00 92.31 194 ASP A N 1
ATOM 1550 C CA . ASP A 1 194 ? 5.477 -5.074 17.374 1.00 92.31 194 ASP A CA 1
ATOM 1551 C C . ASP A 1 194 ? 4.724 -4.147 16.411 1.00 92.31 194 ASP A C 1
ATOM 1553 O O . ASP A 1 194 ? 3.496 -4.066 16.454 1.00 92.31 194 ASP A O 1
ATOM 1557 N N . LYS A 1 195 ? 5.444 -3.517 15.470 1.00 92.19 195 LYS A N 1
ATOM 1558 C CA . LYS A 1 195 ? 4.866 -2.631 14.448 1.00 92.19 195 LYS A CA 1
ATOM 1559 C C . LYS A 1 195 ? 3.818 -3.360 13.609 1.00 92.19 195 LYS A C 1
ATOM 1561 O O . LYS A 1 195 ? 2.692 -2.887 13.473 1.00 92.19 195 LYS A O 1
ATOM 1566 N N . THR A 1 196 ? 4.155 -4.544 13.106 1.00 94.00 196 THR A N 1
ATOM 1567 C CA . THR A 1 196 ? 3.240 -5.352 12.292 1.00 94.00 196 THR A CA 1
ATOM 1568 C C . THR A 1 196 ? 2.004 -5.787 13.083 1.00 94.00 196 THR A C 1
ATOM 1570 O O . THR A 1 196 ? 0.896 -5.780 12.550 1.00 94.00 196 THR A O 1
ATOM 1573 N N . SER A 1 197 ? 2.163 -6.128 14.365 1.00 93.44 197 SER A N 1
ATOM 1574 C CA . SER A 1 197 ? 1.045 -6.527 15.231 1.00 93.44 197 SER A CA 1
ATOM 1575 C C . SER A 1 197 ? 0.080 -5.364 15.461 1.00 93.44 197 SER A C 1
ATOM 1577 O O . SER A 1 197 ? -1.132 -5.547 15.340 1.00 93.44 197 SER A O 1
ATOM 1579 N N . THR A 1 198 ? 0.611 -4.163 15.706 1.00 92.50 198 THR A N 1
ATOM 1580 C CA . THR A 1 198 ? -0.176 -2.930 15.843 1.00 92.50 198 THR A CA 1
ATOM 1581 C C . THR A 1 198 ? -0.933 -2.601 14.559 1.00 92.50 198 THR A C 1
ATOM 1583 O O . THR A 1 198 ? -2.142 -2.376 14.606 1.00 92.50 198 THR A O 1
ATOM 1586 N N . VAL A 1 199 ? -0.264 -2.641 13.399 1.00 92.56 199 VAL A N 1
ATOM 1587 C CA . VAL A 1 199 ? -0.916 -2.406 12.098 1.00 92.56 199 VAL A CA 1
ATOM 1588 C C . VAL A 1 199 ? -2.003 -3.451 11.841 1.00 92.56 199 VAL A C 1
ATOM 1590 O O . VAL A 1 199 ? -3.108 -3.096 11.440 1.00 92.56 199 VAL A O 1
ATOM 1593 N N . ASN A 1 200 ? -1.755 -4.732 12.130 1.00 93.19 200 ASN A N 1
ATOM 1594 C CA . ASN A 1 200 ? -2.751 -5.794 11.968 1.00 93.19 200 ASN A CA 1
ATOM 1595 C C . ASN A 1 200 ? -3.984 -5.586 12.868 1.00 93.19 200 ASN A C 1
ATOM 1597 O O . ASN A 1 200 ? -5.115 -5.812 12.446 1.00 93.19 200 ASN A O 1
ATOM 1601 N N . GLN A 1 201 ? -3.782 -5.136 14.106 1.00 91.44 201 GLN A N 1
ATOM 1602 C CA . GLN A 1 201 ? -4.879 -4.848 15.027 1.00 91.44 201 GLN A CA 1
ATOM 1603 C C . GLN A 1 201 ? -5.701 -3.631 14.574 1.00 91.44 201 GLN A C 1
ATOM 1605 O O . GLN A 1 201 ? -6.931 -3.695 14.534 1.00 91.44 201 GLN A O 1
ATOM 1610 N N . LEU A 1 202 ? -5.036 -2.524 14.233 1.00 90.94 202 LEU A N 1
ATOM 1611 C CA . LEU A 1 202 ? -5.698 -1.281 13.836 1.00 90.94 202 LEU A CA 1
ATOM 1612 C C . LEU A 1 202 ? -6.380 -1.399 12.469 1.00 90.94 202 LEU A C 1
ATOM 1614 O O . LEU A 1 202 ? -7.500 -0.915 12.311 1.00 90.94 202 LEU A O 1
ATOM 1618 N N . SER A 1 203 ? -5.762 -2.089 11.506 1.00 91.75 203 SER A N 1
ATOM 1619 C CA . SER A 1 203 ? -6.361 -2.347 10.187 1.00 91.75 203 SER A CA 1
ATOM 1620 C C . SER A 1 203 ? -7.701 -3.074 10.323 1.00 91.75 203 SER A C 1
ATOM 1622 O O . SER A 1 203 ? -8.695 -2.637 9.739 1.00 91.75 203 SER A O 1
ATOM 1624 N N . GLY A 1 204 ? -7.777 -4.076 11.205 1.00 89.81 204 GLY A N 1
ATOM 1625 C CA . GLY A 1 204 ? -9.024 -4.774 11.520 1.00 89.81 204 GLY A CA 1
ATOM 1626 C C . GLY A 1 204 ? -10.143 -3.853 12.022 1.00 89.81 204 GLY A C 1
ATOM 1627 O O . GLY A 1 204 ? -11.311 -4.095 11.724 1.00 89.81 204 GLY A O 1
ATOM 1628 N N . SER A 1 205 ? -9.813 -2.762 12.726 1.00 89.06 205 SER A N 1
ATOM 1629 C CA . SER A 1 205 ? -10.806 -1.797 13.230 1.00 89.06 205 SER A CA 1
ATOM 1630 C C . SER A 1 205 ? -11.436 -0.919 12.140 1.00 89.06 205 SER A C 1
ATOM 1632 O O . SER A 1 205 ? -12.549 -0.419 12.317 1.00 89.06 205 SER A O 1
ATOM 1634 N N . ILE A 1 206 ? -10.753 -0.765 11.002 1.00 88.56 206 ILE A N 1
ATOM 1635 C CA . ILE A 1 206 ? -11.231 -0.011 9.834 1.00 88.56 206 ILE A CA 1
ATOM 1636 C C . ILE A 1 206 ? -11.729 -0.928 8.706 1.00 88.56 206 ILE A C 1
ATOM 1638 O O . ILE A 1 206 ? -12.058 -0.444 7.625 1.00 88.56 206 ILE A O 1
ATOM 1642 N N . GLY A 1 207 ? -11.804 -2.241 8.955 1.00 88.44 207 GLY A N 1
ATOM 1643 C CA . GLY A 1 207 ? -12.253 -3.247 7.988 1.00 88.44 207 GLY A CA 1
ATOM 1644 C C . GLY A 1 207 ? -11.164 -3.751 7.034 1.00 88.44 207 GLY A C 1
ATOM 1645 O O . GLY A 1 207 ? -11.453 -4.546 6.144 1.00 88.44 207 GLY A O 1
ATOM 1646 N N . LEU A 1 208 ? -9.908 -3.332 7.200 1.00 90.00 208 LEU A N 1
ATOM 1647 C CA . LEU A 1 208 ? -8.781 -3.857 6.428 1.00 90.00 208 LEU A CA 1
ATOM 1648 C C . LEU A 1 208 ? -8.229 -5.135 7.071 1.00 90.00 208 LEU A C 1
ATOM 1650 O O . LEU A 1 208 ? -8.243 -5.298 8.291 1.00 90.00 208 LEU A O 1
ATOM 1654 N N . ARG A 1 209 ? -7.715 -6.046 6.245 1.00 89.62 209 ARG A N 1
ATOM 1655 C CA . ARG A 1 209 ? -7.047 -7.273 6.692 1.00 89.62 209 ARG A CA 1
ATOM 1656 C C . ARG A 1 209 ? -5.725 -7.426 5.962 1.00 89.62 209 ARG A C 1
ATOM 1658 O O . ARG A 1 209 ? -5.664 -7.279 4.745 1.00 89.62 209 ARG A O 1
ATOM 1665 N N . ILE A 1 210 ? -4.668 -7.735 6.707 1.00 89.56 210 ILE A N 1
ATOM 1666 C CA . ILE A 1 210 ? -3.369 -8.053 6.114 1.00 89.56 210 ILE A CA 1
ATOM 1667 C C . ILE A 1 210 ? -3.422 -9.491 5.603 1.00 89.56 210 ILE A C 1
ATOM 1669 O O . ILE A 1 210 ? -3.722 -10.401 6.374 1.00 89.56 210 ILE A O 1
ATOM 1673 N N . HIS A 1 211 ? -3.095 -9.702 4.327 1.00 88.75 211 HIS A N 1
ATOM 1674 C CA . HIS A 1 211 ? -3.068 -11.025 3.708 1.00 88.75 211 HIS A CA 1
ATOM 1675 C C . HIS A 1 211 ? -1.695 -11.701 3.899 1.00 88.75 211 HIS A C 1
ATOM 1677 O O . HIS A 1 211 ? -0.771 -11.434 3.123 1.00 88.75 211 HIS A O 1
ATOM 1683 N N . PRO A 1 212 ? -1.535 -12.683 4.810 1.00 89.00 212 PRO A N 1
ATOM 1684 C CA . PRO A 1 212 ? -0.210 -13.199 5.167 1.00 89.00 212 PRO A CA 1
ATOM 1685 C C . PRO A 1 212 ? 0.509 -13.901 4.007 1.00 89.00 212 PRO A C 1
ATOM 1687 O O . PRO A 1 212 ? 1.725 -13.839 3.915 1.00 89.00 212 PRO A O 1
ATOM 1690 N N . GLY A 1 213 ? -0.231 -14.530 3.082 1.00 87.12 213 GLY A N 1
ATOM 1691 C CA . GLY A 1 213 ? 0.358 -15.166 1.892 1.00 87.12 213 GLY A CA 1
ATOM 1692 C C . GLY A 1 213 ? 0.909 -14.196 0.831 1.00 87.12 213 GLY A C 1
ATOM 1693 O O . GLY A 1 213 ? 1.811 -14.566 0.075 1.00 87.12 213 GLY A O 1
ATOM 1694 N N . LYS A 1 214 ? 0.396 -12.958 0.777 1.00 86.81 214 LYS A N 1
ATOM 1695 C CA . LYS A 1 214 ? 0.851 -11.909 -0.151 1.00 86.81 214 LYS A CA 1
ATOM 1696 C C . LYS A 1 214 ? 1.921 -11.028 0.491 1.00 86.81 214 LYS A C 1
ATOM 1698 O O . LYS A 1 214 ? 2.826 -10.576 -0.202 1.00 86.81 214 LYS A O 1
ATOM 1703 N N . SER A 1 215 ? 1.854 -10.840 1.807 1.00 91.94 215 SER A N 1
ATOM 1704 C CA . SER A 1 215 ? 2.873 -10.139 2.582 1.00 91.94 215 SER A CA 1
ATOM 1705 C C . SER A 1 215 ? 4.164 -10.955 2.670 1.00 91.94 215 SER A C 1
ATOM 1707 O O . SER A 1 215 ? 4.149 -12.151 2.958 1.00 91.94 215 SER A O 1
ATOM 1709 N N . LYS A 1 216 ? 5.299 -10.296 2.435 1.00 93.25 216 LYS A N 1
ATOM 1710 C CA . LYS A 1 216 ? 6.634 -10.899 2.506 1.00 93.25 216 LYS A CA 1
ATOM 1711 C C . LYS A 1 216 ? 7.488 -10.138 3.507 1.00 93.25 216 LYS A C 1
ATOM 1713 O O . LYS A 1 216 ? 7.288 -8.944 3.719 1.00 93.25 216 LYS A O 1
ATOM 1718 N N . MET A 1 217 ? 8.470 -10.821 4.078 1.00 94.31 217 MET A N 1
ATOM 1719 C CA . MET A 1 217 ? 9.498 -10.215 4.909 1.00 94.31 217 MET A CA 1
ATOM 1720 C C . MET A 1 217 ? 10.834 -10.246 4.166 1.00 94.31 217 MET A C 1
ATOM 1722 O O . MET A 1 217 ? 11.339 -11.317 3.844 1.00 94.31 217 MET A O 1
ATOM 1726 N N . LEU A 1 218 ? 11.433 -9.080 3.928 1.00 93.44 218 LEU A N 1
ATOM 1727 C CA . LEU A 1 218 ? 12.800 -8.974 3.421 1.00 93.44 218 LEU A CA 1
ATOM 1728 C C . LEU A 1 218 ? 13.719 -8.525 4.554 1.00 93.44 218 LEU A C 1
ATOM 1730 O O . LEU A 1 218 ? 13.451 -7.532 5.230 1.00 93.44 218 LEU A O 1
ATOM 1734 N N . LYS A 1 219 ? 14.821 -9.245 4.738 1.00 92.25 219 LYS A N 1
ATOM 1735 C CA . LYS A 1 219 ? 15.874 -8.885 5.683 1.00 92.25 219 LYS A CA 1
ATOM 1736 C C . LYS A 1 219 ? 17.105 -8.422 4.921 1.00 92.25 219 LYS A C 1
ATOM 1738 O O . LYS A 1 219 ? 17.505 -9.045 3.945 1.00 92.25 219 LYS A O 1
ATOM 1743 N N . ILE A 1 220 ? 17.700 -7.318 5.364 1.00 90.00 220 ILE A N 1
ATOM 1744 C CA . ILE A 1 220 ? 18.846 -6.705 4.691 1.00 90.00 220 ILE A CA 1
ATOM 1745 C C . ILE A 1 220 ? 20.094 -6.905 5.551 1.00 90.00 220 ILE A C 1
ATOM 1747 O O . ILE A 1 220 ? 20.101 -6.538 6.724 1.00 90.00 220 ILE A O 1
ATOM 1751 N N . LYS A 1 221 ? 21.160 -7.440 4.944 1.00 88.31 221 LYS A N 1
ATOM 1752 C CA . LYS A 1 221 ? 22.493 -7.630 5.545 1.00 88.31 221 LYS A CA 1
ATOM 1753 C C . LYS A 1 221 ? 22.482 -8.455 6.838 1.00 88.31 221 LYS A C 1
ATOM 1755 O O . LYS A 1 221 ? 23.206 -8.141 7.781 1.00 88.31 221 LYS A O 1
ATOM 1760 N N . THR A 1 222 ? 21.672 -9.507 6.884 1.00 86.31 222 THR A N 1
ATOM 1761 C CA . THR A 1 222 ? 21.638 -10.457 8.002 1.00 86.31 222 THR A CA 1
ATOM 1762 C C . THR A 1 222 ? 21.326 -11.865 7.501 1.00 86.31 222 THR A C 1
ATOM 1764 O O . THR A 1 222 ? 20.552 -12.019 6.563 1.00 86.31 222 THR A O 1
ATOM 1767 N N . GLU A 1 223 ? 21.923 -12.867 8.147 1.00 83.62 223 GLU A N 1
ATOM 1768 C CA . GLU A 1 223 ? 21.714 -14.304 7.886 1.00 83.62 223 GLU A CA 1
ATOM 1769 C C . GLU A 1 223 ? 20.600 -14.900 8.769 1.00 83.62 223 GLU A C 1
ATOM 1771 O O . GLU A 1 223 ? 20.304 -16.093 8.718 1.00 83.62 223 GLU A O 1
ATOM 1776 N N . ASP A 1 224 ? 19.998 -14.087 9.643 1.00 85.75 224 ASP A N 1
ATOM 1777 C CA . ASP A 1 224 ? 18.903 -14.527 10.502 1.00 85.75 224 ASP A CA 1
ATOM 1778 C C . ASP A 1 224 ? 17.668 -14.886 9.659 1.00 85.75 224 ASP A C 1
ATOM 1780 O O . ASP A 1 224 ? 17.116 -14.046 8.951 1.00 85.75 224 ASP A O 1
ATOM 1784 N N . THR A 1 225 ? 17.162 -16.108 9.807 1.00 85.75 225 THR A N 1
ATOM 1785 C CA . THR A 1 225 ? 16.002 -16.631 9.066 1.00 85.75 225 THR A CA 1
ATOM 1786 C C . THR A 1 225 ? 14.684 -16.546 9.839 1.00 85.75 225 THR A C 1
ATOM 1788 O O . THR A 1 225 ? 13.642 -16.936 9.318 1.00 85.75 225 THR A O 1
ATOM 1791 N N . GLN A 1 226 ? 14.681 -16.006 11.064 1.00 92.88 226 GLN A N 1
ATOM 1792 C CA . GLN A 1 226 ? 13.475 -15.928 11.889 1.00 92.88 226 GLN A CA 1
ATOM 1793 C C . GLN A 1 226 ? 12.384 -15.058 11.239 1.00 92.88 226 GLN A C 1
ATOM 1795 O O . GLN A 1 226 ? 12.592 -13.876 10.970 1.00 92.88 226 GLN A O 1
ATOM 1800 N N . ALA A 1 227 ? 11.202 -15.623 11.019 1.00 94.69 227 ALA A N 1
ATOM 1801 C CA . ALA A 1 227 ? 10.061 -14.892 10.481 1.00 94.69 227 ALA A CA 1
ATOM 1802 C C . ALA A 1 227 ? 9.273 -14.171 11.585 1.00 94.69 227 ALA A C 1
ATOM 1804 O O . ALA A 1 227 ? 9.164 -14.668 12.709 1.00 94.69 227 ALA A O 1
ATOM 1805 N N . ILE A 1 228 ? 8.669 -13.033 11.240 1.00 96.00 228 ILE A N 1
ATOM 1806 C CA . ILE A 1 228 ? 7.570 -12.456 12.025 1.00 96.00 228 ILE A CA 1
ATOM 1807 C C . ILE A 1 228 ? 6.243 -13.141 11.677 1.00 96.00 228 ILE A C 1
ATOM 1809 O O . ILE A 1 228 ? 6.128 -13.837 10.666 1.00 96.00 228 ILE A O 1
ATOM 1813 N N . THR A 1 229 ? 5.222 -12.916 12.499 1.00 95.62 229 THR A N 1
ATOM 1814 C CA . THR A 1 229 ? 3.872 -13.451 12.297 1.00 95.62 229 THR A CA 1
ATOM 1815 C C . THR A 1 229 ? 2.831 -12.347 12.130 1.00 95.62 229 THR A C 1
ATOM 1817 O O . THR A 1 229 ? 2.924 -11.288 12.750 1.00 95.62 229 THR A O 1
ATOM 1820 N N . VAL A 1 230 ? 1.811 -12.622 11.316 1.00 94.06 230 VAL A N 1
ATOM 1821 C CA . VAL A 1 230 ? 0.614 -11.794 11.116 1.00 94.06 230 VAL A CA 1
ATOM 1822 C C . VAL A 1 230 ? -0.607 -12.667 11.360 1.00 94.06 230 VAL A C 1
ATOM 1824 O O . VAL A 1 230 ? -0.764 -13.706 10.719 1.00 94.06 230 VAL A O 1
ATOM 1827 N N . GLY A 1 231 ? -1.455 -12.292 12.321 1.00 87.00 231 GLY A N 1
ATOM 1828 C CA . GLY A 1 231 ? -2.619 -13.108 12.694 1.00 87.00 231 GLY A CA 1
ATOM 1829 C C . GLY A 1 231 ? -2.251 -14.546 13.091 1.00 87.00 231 GLY A C 1
ATOM 1830 O O . GLY A 1 231 ? -2.995 -15.476 12.797 1.00 87.00 231 GLY A O 1
ATOM 1831 N N . GLY A 1 232 ? -1.066 -14.744 13.684 1.00 89.94 232 GLY A N 1
ATOM 1832 C CA . GLY A 1 232 ? -0.535 -16.059 14.059 1.00 89.94 232 GLY A CA 1
ATOM 1833 C C . GLY A 1 232 ? 0.066 -16.885 12.912 1.00 89.94 232 GLY A C 1
ATOM 1834 O O . GLY A 1 232 ? 0.599 -17.961 13.171 1.00 89.94 232 GLY A O 1
ATOM 1835 N N . LYS A 1 233 ? 0.028 -16.406 11.661 1.00 93.50 233 LYS A N 1
ATOM 1836 C CA . LYS A 1 233 ? 0.670 -17.066 10.512 1.00 93.50 233 LYS A CA 1
ATOM 1837 C C . LYS A 1 233 ? 2.058 -16.457 10.259 1.00 93.50 233 LYS A C 1
ATOM 1839 O O . LYS A 1 233 ? 2.155 -15.229 10.226 1.00 93.50 233 LYS A O 1
ATOM 1844 N N . PRO A 1 234 ? 3.128 -17.254 10.083 1.00 95.31 234 PRO A N 1
ATOM 1845 C CA . PRO A 1 234 ? 4.450 -16.724 9.752 1.00 95.31 234 PRO A CA 1
ATOM 1846 C C . PRO A 1 234 ? 4.457 -16.109 8.349 1.00 95.31 234 PRO A C 1
ATOM 1848 O O . PRO A 1 234 ? 3.850 -16.660 7.429 1.00 95.31 234 PRO A O 1
ATOM 1851 N N . LEU A 1 235 ? 5.149 -14.981 8.185 1.00 95.44 235 LEU A N 1
ATOM 1852 C CA . LEU A 1 235 ? 5.398 -14.399 6.867 1.00 95.44 235 LEU A CA 1
ATOM 1853 C C . LEU A 1 235 ? 6.538 -15.130 6.157 1.00 95.44 235 LEU A C 1
ATOM 1855 O O . LEU A 1 235 ? 7.506 -15.562 6.783 1.00 95.44 235 LEU A O 1
ATOM 1859 N N . GLU A 1 236 ? 6.442 -15.228 4.834 1.00 94.94 236 GLU A N 1
ATOM 1860 C CA . GLU A 1 236 ? 7.530 -15.763 4.018 1.00 94.94 236 GLU A CA 1
ATOM 1861 C C . GLU A 1 236 ? 8.725 -14.803 4.041 1.00 94.94 236 GLU A C 1
ATOM 1863 O O . GLU A 1 236 ? 8.599 -13.631 3.672 1.00 94.94 236 GLU A O 1
ATOM 1868 N N . VAL A 1 237 ? 9.884 -15.312 4.464 1.00 95.12 237 VAL A N 1
ATOM 1869 C CA . VAL A 1 237 ? 11.157 -14.590 4.392 1.00 95.12 237 VAL A CA 1
ATOM 1870 C C . VAL A 1 237 ? 11.735 -14.774 2.994 1.00 95.12 237 VAL A C 1
ATOM 1872 O O . VAL A 1 237 ? 11.956 -15.902 2.558 1.00 95.12 237 VAL A O 1
ATOM 1875 N N . VAL A 1 238 ? 11.970 -13.668 2.293 1.00 93.62 238 VAL A N 1
ATOM 1876 C CA . VAL A 1 238 ? 12.446 -13.660 0.907 1.00 93.62 238 VAL A CA 1
ATOM 1877 C C . VAL A 1 238 ? 13.821 -13.014 0.793 1.00 93.62 238 VAL A C 1
ATOM 1879 O O . VAL A 1 238 ? 14.153 -12.087 1.525 1.00 93.62 238 VAL A O 1
ATOM 1882 N N . GLU A 1 239 ? 14.598 -13.473 -0.184 1.00 91.81 239 GLU A N 1
ATOM 1883 C CA . GLU A 1 239 ? 15.920 -12.925 -0.526 1.00 91.81 239 GLU A CA 1
ATOM 1884 C C . GLU A 1 239 ? 15.845 -11.647 -1.366 1.00 91.81 239 GLU A C 1
ATOM 1886 O O . GLU A 1 239 ? 16.775 -10.843 -1.414 1.00 91.81 239 GLU A O 1
ATOM 1891 N N . ASN A 1 240 ? 14.746 -11.484 -2.099 1.00 90.75 240 ASN A N 1
ATOM 1892 C CA . ASN A 1 240 ? 14.464 -10.302 -2.890 1.00 90.75 240 ASN A CA 1
ATOM 1893 C C . ASN A 1 240 ? 12.957 -10.109 -3.040 1.00 90.75 240 ASN A C 1
ATOM 1895 O O . ASN A 1 240 ? 12.180 -11.059 -2.964 1.00 90.75 240 ASN A O 1
ATOM 1899 N N . PHE A 1 241 ? 12.560 -8.865 -3.266 1.00 87.88 241 PHE A N 1
ATOM 1900 C CA . PHE A 1 241 ? 11.173 -8.481 -3.458 1.00 87.88 241 PHE A CA 1
ATOM 1901 C C . PHE A 1 241 ? 11.075 -7.323 -4.454 1.00 87.88 241 PHE A C 1
ATOM 1903 O O . PHE A 1 241 ? 11.970 -6.480 -4.533 1.00 87.88 241 PHE A O 1
ATOM 1910 N N . THR A 1 242 ? 9.993 -7.279 -5.237 1.00 88.25 242 THR A N 1
ATOM 1911 C CA . THR A 1 242 ? 9.709 -6.148 -6.130 1.00 88.25 242 THR A CA 1
ATOM 1912 C C . THR A 1 242 ? 8.676 -5.240 -5.482 1.00 88.25 242 THR A C 1
ATOM 1914 O O . THR A 1 242 ? 7.516 -5.619 -5.385 1.00 88.25 242 THR A O 1
ATOM 1917 N N . TYR A 1 243 ? 9.083 -4.030 -5.110 1.00 86.75 243 TYR A N 1
ATOM 1918 C CA . TYR A 1 243 ? 8.203 -2.999 -4.569 1.00 86.75 243 TYR A CA 1
ATOM 1919 C C . TYR A 1 243 ? 8.065 -1.849 -5.571 1.00 86.75 243 TYR A C 1
ATOM 1921 O O . TYR A 1 243 ? 9.067 -1.264 -5.992 1.00 86.75 243 TYR A O 1
ATOM 1929 N N . LEU A 1 244 ? 6.835 -1.561 -6.013 1.00 85.38 244 LEU A N 1
ATOM 1930 C CA . LEU A 1 244 ? 6.515 -0.500 -6.988 1.00 85.38 244 LEU A CA 1
ATOM 1931 C C . LEU A 1 244 ? 7.401 -0.526 -8.249 1.00 85.38 244 LEU A C 1
ATOM 1933 O O . LEU A 1 244 ? 7.823 0.497 -8.789 1.00 85.38 244 LEU A O 1
ATOM 1937 N N . GLY A 1 245 ? 7.723 -1.735 -8.715 1.00 84.62 245 GLY A N 1
ATOM 1938 C CA . GLY A 1 245 ? 8.548 -1.970 -9.900 1.00 84.62 245 GLY A CA 1
ATOM 1939 C C . GLY A 1 245 ? 10.065 -1.954 -9.673 1.00 84.62 245 GLY A C 1
ATOM 1940 O O . GLY A 1 245 ? 10.786 -2.327 -10.608 1.00 84.62 245 GLY A O 1
ATOM 1941 N N . SER A 1 246 ? 10.528 -1.599 -8.469 1.00 85.75 246 SER A N 1
ATOM 1942 C CA . SER A 1 246 ? 11.935 -1.648 -8.050 1.00 85.75 246 SER A CA 1
ATOM 1943 C C . SER A 1 246 ? 12.253 -2.955 -7.328 1.00 85.75 246 SER A C 1
ATOM 1945 O O . SER A 1 246 ? 11.494 -3.381 -6.462 1.00 85.75 246 SER A O 1
ATOM 1947 N N . VAL A 1 247 ? 13.378 -3.586 -7.656 1.00 88.44 247 VAL A N 1
ATOM 1948 C CA . VAL A 1 247 ? 13.839 -4.808 -6.980 1.00 88.44 247 VAL A CA 1
ATOM 1949 C C . VAL A 1 247 ? 14.727 -4.447 -5.795 1.00 88.44 247 VAL A C 1
ATOM 1951 O O . VAL A 1 247 ? 15.742 -3.778 -5.960 1.00 88.44 247 VAL A O 1
ATOM 1954 N N . ILE A 1 248 ? 14.378 -4.938 -4.613 1.00 89.31 248 ILE A N 1
ATOM 1955 C CA . ILE A 1 248 ? 15.183 -4.824 -3.395 1.00 89.31 248 ILE A CA 1
ATOM 1956 C C . ILE A 1 248 ? 15.654 -6.233 -3.036 1.00 89.31 248 ILE A C 1
ATOM 1958 O O . ILE A 1 248 ? 14.859 -7.170 -3.084 1.00 89.31 248 ILE A O 1
ATOM 1962 N N . ASP A 1 249 ? 16.936 -6.401 -2.718 1.00 90.88 249 ASP A N 1
ATOM 1963 C CA . ASP A 1 249 ? 17.524 -7.688 -2.332 1.00 90.88 249 ASP A CA 1
ATOM 1964 C C . ASP A 1 249 ? 18.158 -7.640 -0.931 1.00 90.88 249 ASP A C 1
ATOM 1966 O O . ASP A 1 249 ? 18.342 -6.564 -0.351 1.00 90.88 249 ASP A O 1
ATOM 1970 N N . HIS A 1 250 ? 18.507 -8.811 -0.390 1.00 90.88 250 HIS A N 1
ATOM 1971 C CA . HIS A 1 250 ? 19.122 -8.949 0.934 1.00 90.88 250 HIS A CA 1
ATOM 1972 C C . HIS A 1 250 ? 20.422 -8.143 1.080 1.00 90.88 250 HIS A C 1
ATOM 1974 O O . HIS A 1 250 ? 20.818 -7.793 2.192 1.00 90.88 250 HIS A O 1
ATOM 1980 N N . SER A 1 251 ? 21.120 -7.834 -0.020 1.00 89.06 251 SER A N 1
ATOM 1981 C CA . SER A 1 251 ? 22.378 -7.083 0.030 1.00 89.06 251 SER A CA 1
ATOM 1982 C C . SER A 1 251 ? 22.146 -5.607 0.373 1.00 89.06 251 SER A C 1
ATOM 1984 O O . SER A 1 251 ? 23.053 -4.917 0.853 1.00 89.06 251 SER A O 1
ATOM 1986 N N . GLY A 1 252 ? 20.923 -5.114 0.137 1.00 83.88 252 GLY A N 1
ATOM 1987 C CA . GLY A 1 252 ? 20.553 -3.706 0.254 1.00 83.88 252 GLY A CA 1
ATOM 1988 C C . GLY A 1 252 ? 21.190 -2.823 -0.823 1.00 83.88 252 GLY A C 1
ATOM 1989 O O . GLY A 1 252 ? 21.207 -1.600 -0.687 1.00 83.88 252 GLY A O 1
ATOM 1990 N N . GLY A 1 253 ? 21.775 -3.424 -1.862 1.00 85.12 253 GLY A N 1
ATOM 1991 C CA . GLY A 1 253 ? 22.371 -2.727 -2.995 1.00 85.12 253 GLY A CA 1
ATOM 1992 C C . GLY A 1 253 ? 21.384 -2.514 -4.146 1.00 85.12 253 GLY A C 1
ATOM 1993 O O . GLY A 1 253 ? 20.360 -3.176 -4.258 1.00 85.12 253 GLY A O 1
ATOM 1994 N N . THR A 1 254 ? 21.721 -1.615 -5.072 1.00 87.50 254 THR A N 1
ATOM 1995 C CA . THR A 1 254 ? 20.886 -1.310 -6.254 1.00 87.50 254 THR A CA 1
ATOM 1996 C C . THR A 1 254 ? 21.192 -2.197 -7.464 1.00 87.50 254 THR A C 1
ATOM 1998 O O . THR A 1 254 ? 20.560 -2.081 -8.513 1.00 87.50 254 THR A O 1
ATOM 2001 N N . ALA A 1 255 ? 22.181 -3.089 -7.359 1.00 86.62 255 ALA A N 1
ATOM 2002 C CA . ALA A 1 255 ? 22.695 -3.834 -8.502 1.00 86.62 255 ALA A CA 1
ATOM 2003 C C . ALA A 1 255 ? 21.644 -4.777 -9.117 1.00 86.62 255 ALA A C 1
ATOM 2005 O O . ALA A 1 255 ? 21.576 -4.894 -10.344 1.00 86.62 255 ALA A O 1
ATOM 2006 N N . ALA A 1 256 ? 20.822 -5.436 -8.292 1.00 85.88 256 ALA A N 1
ATOM 2007 C CA . ALA A 1 256 ? 19.725 -6.274 -8.773 1.00 85.88 256 ALA A CA 1
ATOM 2008 C C . ALA A 1 256 ? 18.651 -5.453 -9.498 1.00 85.88 256 ALA A C 1
ATOM 2010 O O . ALA A 1 256 ? 18.252 -5.829 -10.605 1.00 85.88 256 ALA A O 1
ATOM 2011 N N . ASP A 1 257 ? 18.261 -4.301 -8.945 1.00 86.88 257 ASP A N 1
ATOM 2012 C CA . ASP A 1 257 ? 17.297 -3.398 -9.577 1.00 86.88 257 ASP A CA 1
ATOM 2013 C C . ASP A 1 257 ? 17.780 -2.895 -10.938 1.00 86.88 257 ASP A C 1
ATOM 2015 O O . ASP A 1 257 ? 17.080 -3.020 -11.943 1.00 86.88 257 ASP A O 1
ATOM 2019 N N . VAL A 1 258 ? 19.024 -2.412 -11.009 1.00 83.88 258 VAL A N 1
ATOM 2020 C CA . VAL A 1 258 ? 19.621 -1.927 -12.260 1.00 83.88 258 VAL A CA 1
ATOM 2021 C C . VAL A 1 258 ? 19.620 -3.029 -13.320 1.00 83.88 258 VAL A C 1
ATOM 2023 O O . VAL A 1 258 ? 19.234 -2.784 -14.465 1.00 83.88 258 VAL A O 1
ATOM 2026 N N . ARG A 1 259 ? 19.991 -4.266 -12.956 1.00 86.88 259 ARG A N 1
ATOM 2027 C CA . ARG A 1 259 ? 19.937 -5.409 -13.884 1.00 86.88 259 ARG A CA 1
ATOM 2028 C C . ARG A 1 259 ? 18.509 -5.697 -14.350 1.00 86.88 259 ARG A C 1
ATOM 2030 O O . ARG A 1 259 ? 18.304 -5.887 -15.550 1.00 86.88 259 ARG A O 1
ATOM 2037 N N . SER A 1 260 ? 17.537 -5.686 -13.438 1.00 85.69 260 SER A N 1
ATOM 2038 C CA . SER A 1 260 ? 16.113 -5.886 -13.741 1.00 85.69 260 SER A CA 1
ATOM 2039 C C . SER A 1 260 ? 15.586 -4.826 -14.712 1.00 85.69 260 SER A C 1
ATOM 2041 O O . SER A 1 260 ? 15.020 -5.154 -15.758 1.00 85.69 260 SER A O 1
ATOM 2043 N N . ARG A 1 261 ? 15.859 -3.544 -14.447 1.00 85.00 261 ARG A N 1
ATOM 2044 C CA . ARG A 1 261 ? 15.463 -2.424 -15.314 1.00 85.00 261 ARG A CA 1
ATOM 2045 C C . ARG A 1 261 ? 16.115 -2.497 -16.692 1.00 85.00 261 ARG A C 1
ATOM 2047 O O . ARG A 1 261 ? 15.427 -2.311 -17.694 1.00 85.00 261 ARG A O 1
ATOM 2054 N N . VAL A 1 262 ? 17.404 -2.842 -16.775 1.00 83.38 262 VAL A N 1
ATOM 2055 C CA . VAL A 1 262 ? 18.092 -3.058 -18.061 1.00 83.38 262 VAL A CA 1
ATOM 2056 C C . VAL A 1 262 ? 17.465 -4.219 -18.837 1.00 83.38 262 VAL A C 1
ATOM 2058 O O . VAL A 1 262 ? 17.281 -4.112 -20.050 1.00 83.38 262 VAL A O 1
ATOM 2061 N N . ALA A 1 263 ? 17.106 -5.318 -18.170 1.00 81.81 263 ALA A N 1
ATOM 2062 C CA . ALA A 1 263 ? 16.443 -6.451 -18.811 1.00 81.81 263 ALA A CA 1
ATOM 2063 C C . ALA A 1 263 ? 15.054 -6.072 -19.355 1.00 81.81 263 ALA A C 1
ATOM 2065 O O . ALA A 1 263 ? 14.770 -6.340 -20.525 1.00 81.81 263 ALA A O 1
ATOM 2066 N N . LYS A 1 264 ? 14.230 -5.372 -18.561 1.00 82.75 264 LYS A N 1
ATOM 2067 C CA . LYS A 1 264 ? 12.921 -4.843 -18.988 1.00 82.75 264 LYS A CA 1
ATOM 2068 C C . LYS A 1 264 ? 13.062 -3.891 -20.181 1.00 82.75 264 LYS A C 1
ATOM 2070 O O . LYS A 1 264 ? 12.357 -4.047 -21.175 1.00 82.75 264 LYS A O 1
ATOM 2075 N N . ALA A 1 265 ? 14.024 -2.966 -20.130 1.00 80.31 265 ALA A N 1
ATOM 2076 C CA . ALA A 1 265 ? 14.306 -2.044 -21.228 1.00 80.31 265 ALA A CA 1
ATOM 2077 C C . ALA A 1 265 ? 14.730 -2.784 -22.507 1.00 80.31 265 ALA A C 1
ATOM 2079 O O . ALA A 1 265 ? 14.236 -2.479 -23.589 1.00 80.31 265 ALA A O 1
ATOM 2080 N N . ARG A 1 266 ? 15.592 -3.806 -22.401 1.00 83.69 266 ARG A N 1
ATOM 2081 C CA . ARG A 1 266 ? 15.978 -4.656 -23.542 1.00 83.69 266 ARG A CA 1
ATOM 2082 C C . ARG A 1 266 ? 14.788 -5.420 -24.118 1.00 83.69 266 ARG A C 1
ATOM 2084 O O . ARG A 1 266 ? 14.679 -5.516 -25.338 1.00 83.69 266 ARG A O 1
ATOM 2091 N N . ALA A 1 267 ? 13.905 -5.949 -23.272 1.00 79.50 267 ALA A N 1
ATOM 2092 C CA . ALA A 1 267 ? 12.702 -6.649 -23.710 1.00 79.50 267 ALA A CA 1
ATOM 2093 C C . ALA A 1 267 ? 11.754 -5.708 -24.472 1.00 79.50 267 ALA A C 1
ATOM 2095 O O . ALA A 1 267 ? 11.378 -6.020 -25.599 1.00 79.50 267 ALA A O 1
ATOM 2096 N N . ALA A 1 268 ? 11.459 -4.526 -23.921 1.00 80.94 268 ALA A N 1
ATOM 2097 C CA . ALA A 1 268 ? 10.652 -3.500 -24.585 1.00 80.94 268 ALA A CA 1
ATOM 2098 C C . ALA A 1 268 ? 11.309 -2.979 -25.875 1.00 80.94 268 ALA A C 1
ATOM 2100 O O . ALA A 1 268 ? 10.646 -2.741 -26.880 1.00 80.94 268 ALA A O 1
ATOM 2101 N N . PHE A 1 269 ? 12.636 -2.852 -25.898 1.00 81.25 269 PHE A N 1
ATOM 2102 C CA . PHE A 1 269 ? 13.345 -2.516 -27.127 1.00 81.25 269 PHE A CA 1
ATOM 2103 C C . PHE A 1 269 ? 13.181 -3.625 -28.176 1.00 81.25 269 PHE A C 1
ATOM 2105 O O . PHE A 1 269 ? 12.941 -3.339 -29.345 1.00 81.25 269 PHE A O 1
ATOM 2112 N N . LYS A 1 270 ? 13.249 -4.899 -27.774 1.00 82.19 270 LYS A N 1
ATOM 2113 C CA . LYS A 1 270 ? 13.083 -6.047 -28.674 1.00 82.19 270 LYS A CA 1
ATOM 2114 C C . LYS A 1 270 ? 11.661 -6.163 -29.236 1.00 82.19 270 LYS A C 1
ATOM 2116 O O . LYS A 1 270 ? 11.520 -6.543 -30.395 1.00 82.19 270 LYS A O 1
ATOM 2121 N N . THR A 1 271 ? 10.613 -5.829 -28.480 1.00 81.31 271 THR A N 1
ATOM 2122 C CA . THR A 1 271 ? 9.228 -5.880 -29.001 1.00 81.31 271 THR A CA 1
ATOM 2123 C C . THR A 1 271 ? 9.009 -4.914 -30.167 1.00 81.31 271 THR A C 1
ATOM 2125 O O . THR A 1 271 ? 8.217 -5.194 -31.066 1.00 81.31 271 THR A O 1
ATOM 2128 N N . LEU A 1 272 ? 9.773 -3.821 -30.213 1.00 83.75 272 LEU A N 1
ATOM 2129 C CA . LEU A 1 272 ? 9.724 -2.810 -31.267 1.00 83.75 272 LEU A CA 1
ATOM 2130 C C . LEU A 1 272 ? 10.705 -3.091 -32.431 1.00 83.75 272 LEU A C 1
ATOM 2132 O O . LEU A 1 272 ? 10.876 -2.245 -33.308 1.00 83.75 272 LEU A O 1
ATOM 2136 N N . ASP A 1 273 ? 11.308 -4.287 -32.507 1.00 84.75 273 ASP A N 1
ATOM 2137 C CA . ASP A 1 273 ? 12.299 -4.670 -33.534 1.00 84.75 273 ASP A CA 1
ATOM 2138 C C . ASP A 1 273 ? 11.816 -4.423 -34.974 1.00 84.75 273 ASP A C 1
ATOM 2140 O O . ASP A 1 273 ? 12.568 -3.907 -35.804 1.00 84.75 273 ASP A O 1
ATOM 2144 N N . LYS A 1 274 ? 10.532 -4.676 -35.261 1.00 87.56 274 LYS A N 1
ATOM 2145 C CA . LYS A 1 274 ? 9.932 -4.386 -36.575 1.00 87.56 274 LYS A CA 1
ATOM 2146 C C . LYS A 1 274 ? 10.019 -2.901 -36.939 1.00 87.56 274 LYS A C 1
ATOM 2148 O O . LYS A 1 274 ? 10.322 -2.573 -38.083 1.00 87.56 274 LYS A O 1
ATOM 2153 N N . ILE A 1 275 ? 9.799 -2.003 -35.977 1.00 86.69 275 ILE A N 1
ATOM 2154 C CA . ILE A 1 275 ? 9.909 -0.549 -36.166 1.00 86.69 275 ILE A CA 1
ATOM 2155 C C . ILE A 1 275 ? 11.375 -0.168 -36.365 1.00 86.69 275 ILE A C 1
ATOM 2157 O O . ILE A 1 275 ? 11.697 0.598 -37.273 1.00 86.69 275 ILE A O 1
ATOM 2161 N N . TRP A 1 276 ? 12.284 -0.738 -35.570 1.00 86.94 276 TRP A N 1
ATOM 2162 C CA . TRP A 1 276 ? 13.717 -0.448 -35.660 1.00 86.94 276 TRP A CA 1
ATOM 2163 C C . TRP A 1 276 ? 14.322 -0.874 -36.994 1.00 86.94 276 TRP A C 1
ATOM 2165 O O . TRP A 1 276 ? 15.108 -0.123 -37.576 1.00 86.94 276 TRP A O 1
ATOM 2175 N N . ARG A 1 277 ? 13.903 -2.025 -37.528 1.00 87.38 277 ARG A N 1
ATOM 2176 C CA . ARG A 1 277 ? 14.356 -2.551 -38.823 1.00 87.38 277 ARG A CA 1
ATOM 2177 C C . ARG A 1 277 ? 13.675 -1.902 -40.023 1.00 87.38 277 ARG A C 1
ATOM 2179 O O . ARG A 1 277 ? 14.221 -1.961 -41.124 1.00 87.38 277 ARG A O 1
ATOM 2186 N N . ASN A 1 278 ? 12.520 -1.263 -39.836 1.00 89.00 278 ASN A N 1
ATOM 2187 C CA . ASN A 1 278 ? 11.772 -0.670 -40.937 1.00 89.00 278 ASN A CA 1
ATOM 2188 C C . ASN A 1 278 ? 12.537 0.505 -41.569 1.00 89.00 278 ASN A C 1
ATOM 2190 O O . ASN A 1 278 ? 12.768 1.527 -40.925 1.00 89.00 278 ASN A O 1
ATOM 2194 N N . ARG A 1 279 ? 12.919 0.372 -42.841 1.00 92.12 279 ARG A N 1
ATOM 2195 C CA . ARG A 1 279 ? 13.681 1.393 -43.573 1.00 92.12 279 ARG A CA 1
ATOM 2196 C C . ARG A 1 279 ? 12.841 2.603 -43.995 1.00 92.12 279 ARG A C 1
ATOM 2198 O O . ARG A 1 279 ? 13.426 3.642 -44.272 1.00 92.12 279 ARG A O 1
ATOM 2205 N N . THR A 1 280 ? 11.509 2.500 -44.014 1.00 93.12 280 THR A N 1
ATOM 2206 C CA . THR A 1 280 ? 10.626 3.631 -44.357 1.00 93.12 280 THR A CA 1
ATOM 2207 C C . THR A 1 280 ? 10.514 4.646 -43.220 1.00 93.12 280 THR A C 1
ATOM 2209 O O . THR A 1 280 ? 10.249 5.822 -43.456 1.00 93.12 280 THR A O 1
ATOM 2212 N N . ILE A 1 281 ? 10.766 4.223 -41.978 1.00 88.75 281 ILE A N 1
ATOM 2213 C CA . ILE A 1 281 ? 10.765 5.105 -40.812 1.00 88.75 281 ILE A CA 1
ATOM 2214 C C . ILE A 1 281 ? 12.144 5.754 -40.682 1.00 88.75 281 ILE A C 1
ATOM 2216 O O . ILE A 1 281 ? 13.158 5.070 -40.523 1.00 88.75 281 ILE A O 1
ATOM 2220 N N . SER A 1 282 ? 12.178 7.087 -40.692 1.00 90.25 282 SER A N 1
ATOM 2221 C CA . SER A 1 282 ? 13.431 7.831 -40.556 1.00 90.25 282 SER A CA 1
ATOM 2222 C C . SER A 1 282 ? 14.127 7.553 -39.217 1.00 90.25 282 SER A C 1
ATOM 2224 O O . SER A 1 282 ? 13.479 7.404 -38.176 1.00 90.25 282 SER A O 1
ATOM 2226 N N . THR A 1 283 ? 15.461 7.568 -39.214 1.00 89.06 283 THR A N 1
ATOM 2227 C CA . THR A 1 283 ? 16.264 7.452 -37.985 1.00 89.06 283 THR A CA 1
ATOM 2228 C C . THR A 1 283 ? 15.890 8.526 -36.963 1.00 89.06 283 THR A C 1
ATOM 2230 O O . THR A 1 283 ? 15.807 8.238 -35.774 1.00 89.06 283 THR A O 1
ATOM 2233 N N . LYS A 1 284 ? 15.563 9.744 -37.415 1.00 89.38 284 LYS A N 1
ATOM 2234 C CA . LYS A 1 284 ? 15.102 10.839 -36.549 1.00 89.38 284 LYS A CA 1
ATOM 2235 C C . LYS A 1 284 ? 13.800 10.486 -35.824 1.00 89.38 284 LYS A C 1
ATOM 2237 O O . LYS A 1 284 ? 13.687 10.733 -34.627 1.00 89.38 284 LYS A O 1
ATOM 2242 N N . THR A 1 285 ? 12.837 9.880 -36.518 1.00 86.06 285 THR A N 1
ATOM 2243 C CA . THR A 1 285 ? 11.574 9.426 -35.916 1.00 86.06 285 THR A CA 1
ATOM 2244 C C . THR A 1 285 ? 11.807 8.273 -34.945 1.00 86.06 285 THR A C 1
ATOM 2246 O O . THR A 1 285 ? 11.221 8.278 -33.871 1.00 86.06 285 THR A O 1
ATOM 2249 N N . LYS A 1 286 ? 12.692 7.322 -35.271 1.00 85.44 286 LYS A N 1
ATOM 2250 C CA . LYS A 1 286 ? 13.049 6.213 -34.366 1.00 85.44 286 LYS A CA 1
ATOM 2251 C C . LYS A 1 286 ? 13.730 6.702 -33.091 1.00 85.44 286 LYS A C 1
ATOM 2253 O O . LYS A 1 286 ? 13.371 6.254 -32.011 1.00 85.44 286 LYS A O 1
ATOM 2258 N N . ILE A 1 287 ? 14.660 7.652 -33.211 1.00 84.50 287 ILE A N 1
ATOM 2259 C CA . ILE A 1 287 ? 15.294 8.300 -32.058 1.00 84.50 287 ILE A CA 1
ATOM 2260 C C . ILE A 1 287 ? 14.243 9.050 -31.246 1.00 84.50 287 ILE A C 1
ATOM 2262 O O . ILE A 1 287 ? 14.242 8.921 -30.033 1.00 84.50 287 ILE A O 1
ATOM 2266 N N . ARG A 1 288 ? 13.319 9.778 -31.889 1.00 83.69 288 ARG A N 1
ATOM 2267 C CA . ARG A 1 288 ? 12.234 10.472 -31.184 1.00 83.69 288 ARG A CA 1
ATOM 2268 C C . ARG A 1 288 ? 11.294 9.505 -30.469 1.00 83.69 288 ARG A C 1
ATOM 2270 O O . ARG A 1 288 ? 10.891 9.801 -29.358 1.00 83.69 288 ARG A O 1
ATOM 2277 N N . LEU A 1 289 ? 10.959 8.368 -31.080 1.00 81.62 289 LEU A N 1
ATOM 2278 C CA . LEU A 1 289 ? 10.189 7.313 -30.423 1.00 81.62 289 LEU A CA 1
ATOM 2279 C C . LEU A 1 289 ? 10.947 6.823 -29.199 1.00 81.62 289 LEU A C 1
ATOM 2281 O O . LEU A 1 289 ? 10.404 6.912 -28.112 1.00 81.62 289 LEU A O 1
ATOM 2285 N N . LEU A 1 290 ? 12.218 6.442 -29.348 1.00 77.44 290 LEU A N 1
ATOM 2286 C CA . LEU A 1 290 ? 13.042 6.032 -28.219 1.00 77.44 290 LEU A CA 1
ATOM 2287 C C . LEU A 1 290 ? 13.087 7.117 -27.137 1.00 77.44 290 LEU A C 1
ATOM 2289 O O . LEU A 1 290 ? 12.849 6.809 -25.986 1.00 77.44 290 LEU A O 1
ATOM 2293 N N . THR A 1 291 ? 13.324 8.386 -27.452 1.00 71.50 291 THR A N 1
ATOM 2294 C CA . THR A 1 291 ? 13.427 9.428 -26.419 1.00 71.50 291 THR A CA 1
ATOM 2295 C C . THR A 1 291 ? 12.079 9.831 -25.820 1.00 71.50 291 THR A C 1
ATOM 2297 O O . THR A 1 291 ? 12.029 10.133 -24.637 1.00 71.50 291 THR A O 1
ATOM 2300 N N . GLN A 1 292 ? 10.975 9.802 -26.572 1.00 65.50 292 GLN A N 1
ATOM 2301 C CA . GLN A 1 292 ? 9.636 10.123 -26.056 1.00 65.50 292 GLN A CA 1
ATOM 2302 C C . GLN A 1 292 ? 9.014 8.968 -25.271 1.00 65.50 292 GLN A C 1
ATOM 2304 O O . GLN A 1 292 ? 8.356 9.219 -24.269 1.00 65.50 292 GLN A O 1
ATOM 2309 N N . THR A 1 293 ? 9.239 7.717 -25.680 1.00 56.94 293 THR A N 1
ATOM 2310 C CA . THR A 1 293 ? 8.773 6.538 -24.934 1.00 56.94 293 THR A CA 1
ATOM 2311 C C . THR A 1 293 ? 9.7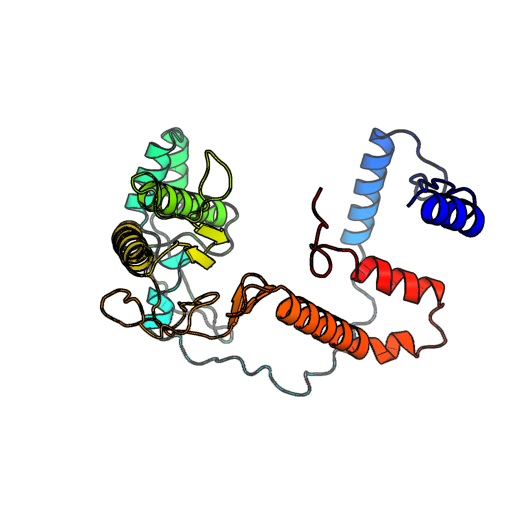12 6.167 -23.787 1.00 56.94 293 THR A C 1
ATOM 2313 O O . THR A 1 293 ? 9.290 5.464 -22.877 1.00 56.94 293 THR A O 1
ATOM 2316 N N . SER A 1 294 ? 10.974 6.620 -23.817 1.00 50.91 294 SER A N 1
ATOM 2317 C CA . SER A 1 294 ? 11.973 6.357 -22.761 1.00 50.91 294 SER A CA 1
ATOM 2318 C C . SER A 1 294 ? 12.243 7.553 -21.841 1.00 50.91 294 SER A C 1
ATOM 2320 O O . SER A 1 294 ? 13.117 7.454 -20.982 1.00 50.91 294 SER A O 1
ATOM 2322 N N . ASN A 1 295 ? 11.498 8.657 -21.966 1.00 43.81 295 ASN A N 1
ATOM 2323 C CA . ASN A 1 295 ? 11.433 9.672 -20.913 1.00 43.81 295 ASN A CA 1
ATOM 2324 C C . ASN A 1 295 ? 10.503 9.143 -19.796 1.00 43.81 295 ASN A C 1
ATOM 2326 O O . ASN A 1 295 ? 9.296 9.079 -19.993 1.00 43.81 295 ASN A O 1
ATOM 2330 N N . LEU A 1 296 ? 11.004 8.545 -18.705 1.00 40.59 296 LEU A N 1
ATOM 2331 C CA . LEU A 1 296 ? 11.747 9.125 -17.560 1.00 40.59 296 LEU A CA 1
ATOM 2332 C C . LEU A 1 296 ? 10.845 9.388 -16.324 1.00 40.59 296 LEU A C 1
ATOM 2334 O O . LEU A 1 296 ? 10.890 10.462 -15.734 1.00 40.59 296 LEU A O 1
ATOM 2338 N N . PRO A 1 297 ? 10.035 8.398 -15.898 1.00 39.88 297 PRO A N 1
ATOM 2339 C CA . PRO A 1 297 ? 10.094 8.062 -14.461 1.00 39.88 297 PRO A CA 1
ATOM 2340 C C . PRO A 1 297 ? 10.442 6.590 -14.183 1.00 39.88 297 PRO A C 1
ATOM 2342 O O . PRO A 1 297 ? 10.947 6.255 -13.121 1.00 39.88 297 PRO A O 1
ATOM 2345 N N . CYS A 1 298 ? 10.235 5.679 -15.138 1.00 42.62 298 CYS A N 1
ATOM 2346 C CA . CYS A 1 298 ? 10.348 4.237 -14.873 1.00 42.62 298 CYS A CA 1
ATOM 2347 C C . CYS A 1 298 ? 11.759 3.633 -15.011 1.00 42.62 298 CYS A C 1
ATOM 2349 O O . CYS A 1 298 ? 11.925 2.444 -14.747 1.00 42.62 298 CYS A O 1
ATOM 2351 N N . PHE A 1 299 ? 12.791 4.386 -15.409 1.00 41.09 299 PHE A N 1
ATOM 2352 C CA . PHE A 1 299 ? 14.102 3.782 -15.727 1.00 41.09 299 PHE A CA 1
ATOM 2353 C C . PHE A 1 299 ? 15.338 4.493 -15.169 1.00 41.09 299 PHE A C 1
ATOM 2355 O O . PHE A 1 299 ? 16.409 3.893 -15.179 1.00 41.09 299 PHE A O 1
ATOM 2362 N N . MET A 1 300 ? 15.222 5.721 -14.662 1.00 33.47 300 MET A N 1
ATOM 2363 C CA . MET A 1 300 ? 16.363 6.465 -14.123 1.00 33.47 300 MET A CA 1
ATOM 2364 C C . MET A 1 300 ? 15.915 7.352 -12.963 1.00 33.47 300 MET A C 1
ATOM 2366 O O . MET A 1 300 ? 15.770 8.556 -13.132 1.00 33.47 300 MET A O 1
ATOM 2370 N N . ASP A 1 301 ? 15.709 6.760 -11.791 1.00 30.89 301 ASP A N 1
ATOM 2371 C CA . ASP A 1 301 ? 15.755 7.519 -10.540 1.00 30.89 301 ASP A CA 1
ATOM 2372 C C . ASP A 1 301 ? 16.862 6.925 -9.664 1.00 30.89 301 ASP A C 1
ATOM 2374 O O . ASP A 1 301 ? 16.651 6.175 -8.720 1.00 30.89 301 ASP A O 1
ATOM 2378 N N . VAL A 1 302 ? 18.100 7.196 -10.078 1.00 32.47 302 VAL A N 1
ATOM 2379 C CA . VAL A 1 302 ? 19.270 7.130 -9.204 1.00 32.47 302 VAL A CA 1
ATOM 2380 C C . VAL A 1 302 ? 19.884 8.516 -9.275 1.00 32.47 302 VAL A C 1
ATOM 2382 O O . VAL A 1 302 ? 20.662 8.820 -10.180 1.00 32.47 302 VAL A O 1
ATOM 2385 N N . ARG A 1 303 ? 19.492 9.390 -8.347 1.00 27.69 303 ARG A N 1
ATOM 2386 C CA . ARG A 1 303 ? 20.250 10.616 -8.099 1.00 27.69 303 ARG A CA 1
ATOM 2387 C C . ARG A 1 303 ? 21.592 10.210 -7.480 1.00 27.69 303 ARG A C 1
ATOM 2389 O O . ARG A 1 303 ? 21.586 9.522 -6.460 1.00 27.69 303 ARG A O 1
ATOM 2396 N N . PRO A 1 304 ? 22.743 10.628 -8.027 1.00 28.83 304 PRO A N 1
ATOM 2397 C CA . PRO A 1 304 ? 23.962 10.678 -7.240 1.00 28.83 304 PRO A CA 1
ATOM 2398 C C . PRO A 1 304 ? 23.772 11.781 -6.198 1.00 28.83 304 PRO A C 1
ATOM 2400 O O . PRO A 1 304 ? 23.466 12.920 -6.554 1.00 28.83 304 PRO A O 1
ATOM 2403 N N . GLY A 1 305 ? 23.903 11.424 -4.924 1.00 31.12 305 GLY A N 1
ATOM 2404 C CA . GLY A 1 305 ? 23.872 12.383 -3.831 1.00 31.12 305 GLY A CA 1
ATOM 2405 C C . GLY A 1 305 ? 24.948 13.460 -3.979 1.00 31.12 305 GLY A C 1
ATOM 2406 O O . GLY A 1 305 ? 26.075 13.186 -4.400 1.00 31.12 305 GLY A O 1
ATOM 2407 N N . ALA A 1 306 ? 24.561 14.670 -3.597 1.00 28.59 306 ALA A N 1
ATOM 2408 C CA . ALA A 1 306 ? 25.387 15.667 -2.936 1.00 28.59 306 ALA A CA 1
ATOM 2409 C C . ALA A 1 306 ? 24.514 16.296 -1.846 1.00 28.59 306 ALA A C 1
ATOM 2411 O O . ALA A 1 306 ? 23.316 16.524 -2.140 1.00 28.59 306 ALA A O 1
#

Foldseek 3Di:
DVVVVVVCDVVVDDDDPCPPAQAAPVGDGDPDPVVSVVRVVVVVCCVVPDDDDPDDDPDDPDPDPDPDPPPDDDPLRQLQPLQLQFQLVVLLVLCVVVVPDPVVSVVVVVVQPQDWDWDQDPNDTDDIDHRRGGFDPPDPCSQVSQVSLVVVLLCVLPVPDPFAPDDDPPDGDQWDDDRSDIDGHGDDDVSVLSSLASSQVSCVVRRHHDDQAVDADEAAPDPDPDFHDRPNHTHHYDQWDQDPNAIAGNPRDRPVRLVSLVVVVVVVVVVCVVVVPDPVDDPVNVVVCCCVVVDDDNRDDDDDDD

Secondary structure (DSSP, 8-state):
-HHHHHHHHHHS-------PPPB-TTSPBP--HHHHHHHHHHHHHHHHTPPPPSS----PPPSS------SPPPHHHHHT-HHHH--HHHHHHHHHHTT--HHHHHHHHHHHTT-EE--EETTEEPPPEE--SS--TT-TTHHHHHHHHHHHHHHHHHTT---SEE-SSS-EE-EEEETTEEEE--SSHHHHHHHHHHHHHHHHHTT----TTT-EEE-SS----PPPEETTEEPEEESEEEETTEEEETT--SHHHHHHHHHHHHHHHHHTHHHHH-TTS-HHHHHHHHHHHS-SSSS---PPP-

Organism: NCBI:txid231223

Sequence (306 aa):
MRTLYETTKVLAGKRKNTEMPVKDAEGNTIFSQELQMTRCVEHFESLLKRPPPIEPPEILPARNDLDINCEPPTLEEIENAAFDSIDRDTLRKLLRHYDIPPKIVTLIQKMYDGTSCKVLHEGRLTDSFEIKTGVRQGCLLSPFLFILAVDWLMKESTSGSRNGIQWTLWTQLDDLDFADDTALVSHNLSQMQDKTSTVNQLSGSIGLRIHPGKSKMLKIKTEDTQAITVGGKPLEVVENFTYLGSVIDHSGGTAADVRSRVAKARAAFKTLDKIWRNRTISTKTKIRLLTQTSNLPCFMDVRPGA

pLDDT: mean 79.64, std 16.07, range [27.69, 96.0]

Radius of gyration: 26.39 Å; chains: 1; bounding box: 71×54×64 Å

InterPro domains:
  IPR000477 Reverse transcriptase domain [PF00078] (81-246)
  IPR000477 Reverse transcriptase domain [PS50878] (1-248)
  IPR043502 DNA/RNA polymerase superfamily [SSF56672] (82-221)